Protein AF-A0A956VW88-F1 (afdb_monomer_lite)

Foldseek 3Di:
DVLVVLVVVLVVLVVCPVVVVDDPPPQVSVLVNVLSVLCNLLVLLVVLCVQQVDDPVVNVVLVVLSVVLNCLSVVDRPVPRDLVSLVSSLVSLLVSLQVSLVSLCVSLVVADDQSNLLSPLSSQLSNLVNVLSVLVNVCVVPPDPVSVVSSVVSVVSNVVSNCCSPCVDVVNVVVVVVVVVVVVVVVCVVCVPPCVPDVQLVVQVVVQVVVCSVVVNVGRFDWDQDPVVRATDGRNVVDGDVPVPDPPDPPPPPPPD

pLDDT: mean 72.56, std 13.43, range [34.06, 89.88]

Structure (mmCIF, N/CA/C/O backbone):
data_AF-A0A956VW88-F1
#
_entry.id   AF-A0A956VW88-F1
#
loop_
_atom_site.group_PDB
_atom_site.id
_atom_site.type_symbol
_atom_site.label_atom_id
_atom_site.label_alt_id
_atom_site.label_comp_id
_atom_site.label_asym_id
_atom_site.label_entity_id
_atom_site.label_seq_id
_atom_site.pdbx_PDB_ins_code
_atom_site.Cartn_x
_atom_site.Cartn_y
_atom_site.Cartn_z
_atom_site.occupancy
_atom_site.B_iso_or_equiv
_atom_site.auth_seq_id
_atom_site.auth_comp_id
_atom_site.auth_asym_id
_atom_site.auth_atom_id
_atom_site.pdbx_PDB_model_num
ATOM 1 N N . ALA A 1 1 ? 0.196 -10.757 6.564 1.00 54.78 1 ALA A N 1
ATOM 2 C CA . ALA A 1 1 ? 1.460 -11.505 6.377 1.00 54.78 1 ALA A CA 1
ATOM 3 C C . ALA A 1 1 ? 2.111 -11.224 5.019 1.00 54.78 1 ALA A C 1
ATOM 5 O O . ALA A 1 1 ? 3.262 -10.813 5.007 1.00 54.78 1 ALA A O 1
ATOM 6 N N . ALA A 1 2 ? 1.388 -11.361 3.897 1.00 66.31 2 ALA A N 1
ATOM 7 C CA . ALA A 1 2 ? 1.953 -11.220 2.544 1.00 66.31 2 ALA A CA 1
ATOM 8 C C . ALA A 1 2 ? 2.691 -9.891 2.273 1.00 66.31 2 ALA A C 1
ATOM 10 O O . ALA A 1 2 ? 3.787 -9.916 1.730 1.00 66.31 2 ALA A O 1
ATOM 11 N N . PHE A 1 3 ? 2.142 -8.749 2.707 1.00 70.19 3 PHE A N 1
ATOM 12 C CA . PHE A 1 3 ? 2.784 -7.437 2.529 1.00 70.19 3 PHE A CA 1
ATOM 13 C C . PHE A 1 3 ? 4.176 -7.360 3.182 1.00 70.19 3 PHE A C 1
ATOM 15 O O . PHE A 1 3 ? 5.143 -6.968 2.541 1.00 70.19 3 PHE A O 1
ATOM 22 N N . PHE A 1 4 ? 4.297 -7.802 4.437 1.00 68.81 4 PHE A N 1
ATOM 23 C CA . PHE A 1 4 ? 5.573 -7.797 5.159 1.00 68.81 4 PHE A CA 1
ATOM 24 C C . PHE A 1 4 ? 6.581 -8.795 4.599 1.00 68.81 4 PHE A C 1
ATOM 26 O O . PHE A 1 4 ? 7.764 -8.479 4.541 1.00 68.81 4 PHE A O 1
ATOM 33 N N . GLY A 1 5 ? 6.120 -9.968 4.154 1.00 72.06 5 GLY A N 1
ATOM 34 C CA . GLY A 1 5 ? 6.982 -10.927 3.463 1.00 72.06 5 GLY A CA 1
ATOM 35 C C . GLY A 1 5 ? 7.548 -10.350 2.165 1.00 72.06 5 GLY A C 1
ATOM 36 O O . GLY A 1 5 ? 8.723 -10.531 1.876 1.00 72.06 5 GLY A O 1
ATOM 37 N N . LEU A 1 6 ? 6.736 -9.588 1.431 1.00 77.25 6 LEU A N 1
ATOM 38 C CA . LEU A 1 6 ? 7.141 -8.955 0.182 1.00 77.25 6 LEU A CA 1
ATOM 39 C C . LEU A 1 6 ? 8.130 -7.799 0.402 1.00 77.25 6 LEU A C 1
ATOM 41 O O . LEU A 1 6 ? 9.152 -7.745 -0.270 1.00 77.25 6 LEU A O 1
ATOM 45 N N . VAL A 1 7 ? 7.891 -6.927 1.387 1.00 74.44 7 VAL A N 1
ATOM 46 C CA . VAL A 1 7 ? 8.857 -5.874 1.759 1.00 74.44 7 VAL A CA 1
ATOM 47 C C . VAL A 1 7 ? 10.165 -6.483 2.270 1.00 74.44 7 VAL A C 1
ATOM 49 O O . VAL A 1 7 ? 11.238 -6.050 1.863 1.00 74.44 7 VAL A O 1
ATOM 52 N N . GLY A 1 8 ? 10.093 -7.517 3.114 1.00 74.88 8 GLY A N 1
ATOM 53 C CA . GLY A 1 8 ? 11.277 -8.231 3.595 1.00 74.88 8 GLY A CA 1
ATOM 54 C C . GLY A 1 8 ? 12.073 -8.874 2.460 1.00 74.88 8 GLY A C 1
ATOM 55 O O . GLY A 1 8 ? 13.296 -8.788 2.449 1.00 74.88 8 GLY A O 1
ATOM 56 N N . ALA A 1 9 ? 11.388 -9.449 1.469 1.00 74.94 9 ALA A N 1
ATOM 57 C CA . ALA A 1 9 ? 12.029 -9.999 0.283 1.00 74.94 9 ALA A CA 1
ATOM 58 C C . ALA A 1 9 ? 12.693 -8.912 -0.580 1.00 74.94 9 ALA A C 1
ATOM 60 O O . ALA A 1 9 ? 13.819 -9.118 -1.015 1.00 74.94 9 ALA A O 1
ATOM 61 N N . ILE A 1 10 ? 12.070 -7.738 -0.757 1.00 76.62 10 ILE A N 1
ATOM 62 C CA . ILE A 1 10 ? 12.712 -6.595 -1.436 1.00 76.62 10 ILE A CA 1
ATOM 63 C C . ILE A 1 10 ? 14.004 -6.208 -0.716 1.00 76.62 10 ILE A C 1
ATOM 65 O O . ILE A 1 10 ? 15.040 -6.084 -1.357 1.00 76.62 10 ILE A O 1
ATOM 69 N N . VAL A 1 11 ? 13.959 -6.054 0.611 1.00 79.06 11 VAL A N 1
ATOM 70 C CA . VAL A 1 11 ? 15.135 -5.663 1.402 1.00 79.06 11 VAL A CA 1
ATOM 71 C C . VAL A 1 11 ? 16.234 -6.719 1.320 1.00 79.06 11 VAL A C 1
ATOM 73 O O . VAL A 1 11 ? 17.392 -6.356 1.151 1.00 79.06 11 VAL A O 1
ATOM 76 N N . LEU A 1 12 ? 15.893 -8.009 1.393 1.00 77.00 12 LEU A N 1
ATOM 77 C CA . LEU A 1 12 ? 16.868 -9.094 1.250 1.00 77.00 12 LEU A CA 1
ATOM 78 C C . LEU A 1 12 ? 17.534 -9.090 -0.126 1.00 77.00 12 LEU A C 1
ATOM 80 O O . LEU A 1 12 ? 18.750 -9.244 -0.207 1.00 77.00 12 LEU A O 1
ATOM 84 N N . VAL A 1 13 ? 16.759 -8.885 -1.194 1.00 74.50 13 VAL A N 1
ATOM 85 C CA . VAL A 1 13 ? 17.315 -8.828 -2.550 1.00 74.50 13 VAL A CA 1
ATOM 86 C C . VAL A 1 13 ? 18.159 -7.563 -2.733 1.00 74.50 13 VAL A C 1
ATOM 88 O O . VAL A 1 13 ? 19.293 -7.664 -3.188 1.00 74.50 13 VAL A O 1
ATOM 91 N N . SER A 1 14 ? 17.694 -6.390 -2.292 1.00 75.75 14 SER A N 1
ATOM 92 C CA . SER A 1 14 ? 18.505 -5.162 -2.305 1.00 75.75 14 SER A CA 1
ATOM 93 C C . SER A 1 14 ? 19.803 -5.303 -1.507 1.00 75.75 14 SER A C 1
ATOM 95 O O . SER A 1 14 ? 20.852 -4.874 -1.971 1.00 75.75 14 SER A O 1
ATOM 97 N N . TRP A 1 15 ? 19.759 -5.939 -0.337 1.00 79.69 15 TRP A N 1
ATOM 98 C CA . TRP A 1 15 ? 20.947 -6.169 0.482 1.00 79.69 15 TRP A CA 1
ATOM 99 C C . TRP A 1 15 ? 21.927 -7.142 -0.182 1.00 79.69 15 TRP A C 1
ATOM 101 O O . TRP A 1 15 ? 23.135 -6.962 -0.074 1.00 79.69 15 TRP A O 1
ATOM 111 N N . SER A 1 16 ? 21.432 -8.139 -0.921 1.00 71.06 16 SER A N 1
ATOM 112 C CA . SER A 1 16 ? 22.297 -9.074 -1.649 1.00 71.06 16 SER A CA 1
ATOM 113 C C . SER A 1 16 ? 23.139 -8.411 -2.748 1.00 71.06 16 SER A C 1
ATOM 115 O O . SER A 1 16 ? 24.261 -8.861 -2.981 1.00 71.06 16 SER A O 1
ATOM 117 N N . PHE A 1 17 ? 22.654 -7.314 -3.347 1.00 70.69 17 PHE A N 1
ATOM 118 C CA . PHE A 1 17 ? 23.451 -6.472 -4.247 1.00 70.69 17 PHE A CA 1
ATOM 119 C C . PHE A 1 17 ? 24.537 -5.695 -3.490 1.00 70.69 17 PHE A C 1
ATOM 121 O O . PHE A 1 17 ? 25.689 -5.682 -3.908 1.00 70.69 17 PHE A O 1
ATOM 128 N N . ASP A 1 18 ? 24.193 -5.106 -2.343 1.00 72.38 18 ASP A N 1
ATOM 129 C CA . ASP A 1 18 ? 25.107 -4.268 -1.548 1.00 72.38 18 ASP A CA 1
ATOM 130 C C . ASP A 1 18 ? 26.266 -5.073 -0.923 1.00 72.38 18 ASP A C 1
ATOM 132 O O . ASP A 1 18 ? 27.379 -4.582 -0.752 1.00 72.38 18 ASP A O 1
ATOM 136 N N . VAL A 1 19 ? 26.029 -6.355 -0.624 1.00 80.12 19 VAL A N 1
ATOM 137 C CA . VAL A 1 19 ? 27.046 -7.282 -0.090 1.00 80.12 19 VAL A CA 1
ATOM 138 C C . VAL A 1 19 ? 27.959 -7.847 -1.193 1.00 80.12 19 VAL A C 1
ATOM 140 O O . VAL A 1 19 ? 28.933 -8.535 -0.891 1.00 80.12 19 VAL A O 1
ATOM 143 N N . GLY A 1 20 ? 27.680 -7.566 -2.472 1.00 73.12 20 GLY A N 1
ATOM 144 C CA . GLY A 1 20 ? 28.477 -8.060 -3.599 1.00 73.12 20 GLY A CA 1
ATOM 145 C C . GLY A 1 20 ? 28.389 -9.577 -3.798 1.00 73.12 20 GLY A C 1
ATOM 146 O O . GLY A 1 20 ? 29.287 -10.178 -4.383 1.00 73.12 20 GLY A O 1
ATOM 147 N N . LEU A 1 21 ? 27.323 -10.215 -3.294 1.00 68.94 21 LEU A N 1
ATOM 148 C CA . LEU A 1 21 ? 27.052 -11.642 -3.523 1.00 68.94 21 LEU A CA 1
ATOM 149 C C . LEU A 1 21 ? 26.666 -11.926 -4.981 1.00 68.94 21 LEU A C 1
ATOM 151 O O . LEU A 1 21 ? 26.837 -13.050 -5.450 1.00 68.94 21 LEU A O 1
ATOM 155 N N . PHE A 1 22 ? 26.152 -10.911 -5.677 1.00 67.81 22 PHE A N 1
ATOM 156 C CA . PHE A 1 22 ? 25.741 -10.959 -7.073 1.00 67.81 22 PHE A CA 1
ATOM 157 C C . PHE A 1 22 ? 26.211 -9.691 -7.784 1.00 67.81 22 PHE A C 1
ATOM 159 O O . PHE A 1 22 ? 26.212 -8.614 -7.187 1.00 67.81 22 PHE A O 1
ATOM 166 N N . ASP A 1 23 ? 26.595 -9.819 -9.054 1.00 70.12 23 ASP A N 1
ATOM 167 C CA . ASP A 1 23 ? 26.896 -8.659 -9.890 1.00 70.12 23 ASP A CA 1
ATOM 168 C C . ASP A 1 23 ? 25.628 -7.817 -10.084 1.00 70.12 23 ASP A C 1
ATOM 170 O O . ASP A 1 23 ? 24.540 -8.349 -10.321 1.00 70.12 23 ASP A O 1
ATOM 174 N N . GLU A 1 24 ? 25.781 -6.492 -10.055 1.00 61.81 24 GLU A N 1
ATOM 175 C CA . GLU A 1 24 ? 24.716 -5.504 -10.313 1.00 61.81 24 GLU A CA 1
ATOM 176 C C . GLU A 1 24 ? 24.029 -5.728 -11.679 1.00 61.81 24 GLU A C 1
ATOM 178 O O . GLU A 1 24 ? 22.902 -5.298 -11.912 1.00 61.81 24 GLU A O 1
ATOM 183 N N . ASN A 1 25 ? 24.696 -6.476 -12.562 1.00 63.28 25 ASN A N 1
ATOM 184 C CA . ASN A 1 25 ? 24.256 -6.815 -13.905 1.00 63.28 25 ASN A CA 1
ATOM 185 C C . ASN A 1 25 ? 23.477 -8.147 -14.007 1.00 63.28 25 ASN A C 1
ATOM 187 O O . ASN A 1 25 ? 23.168 -8.591 -15.115 1.00 63.28 25 ASN A O 1
ATOM 191 N N . ASP A 1 26 ? 23.160 -8.824 -12.893 1.00 76.12 26 ASP A N 1
ATOM 192 C CA . ASP A 1 26 ? 22.305 -10.018 -12.938 1.00 76.12 26 ASP A CA 1
ATOM 193 C C . ASP A 1 26 ? 20.845 -9.627 -13.225 1.00 76.12 26 ASP A C 1
ATOM 195 O O . ASP A 1 26 ? 20.030 -9.335 -12.341 1.00 76.12 26 ASP A O 1
ATOM 199 N N . GLN A 1 27 ? 20.511 -9.657 -14.514 1.00 74.31 27 GLN A N 1
ATOM 200 C CA . GLN A 1 27 ? 19.208 -9.307 -15.073 1.00 74.31 27 GLN A CA 1
ATOM 201 C C . GLN A 1 27 ? 18.036 -10.004 -14.362 1.00 74.31 27 GLN A C 1
ATOM 203 O O . GLN A 1 27 ? 16.948 -9.429 -14.233 1.00 74.31 27 GLN A O 1
ATOM 208 N N . LYS A 1 28 ? 18.231 -11.239 -13.879 1.00 79.31 28 LYS A N 1
ATOM 209 C CA . LYS A 1 28 ? 17.167 -12.005 -13.215 1.00 79.31 28 LYS A CA 1
ATOM 210 C C . LYS A 1 28 ? 16.805 -11.402 -11.865 1.00 79.31 28 LYS A C 1
ATOM 212 O O . LYS A 1 28 ? 15.621 -11.339 -11.530 1.00 79.31 28 LYS A O 1
ATOM 217 N N . LEU A 1 29 ? 17.798 -10.937 -11.110 1.00 76.81 29 LEU A N 1
ATOM 218 C CA . LEU A 1 29 ? 17.583 -10.324 -9.803 1.00 76.81 29 LEU A CA 1
ATOM 219 C C . LEU A 1 29 ? 16.929 -8.950 -9.943 1.00 76.81 29 LEU A C 1
ATOM 221 O O . LEU A 1 29 ? 15.947 -8.675 -9.254 1.00 76.81 29 LEU A O 1
ATOM 225 N N . THR A 1 30 ? 17.383 -8.132 -10.894 1.00 77.81 30 THR A N 1
ATOM 226 C CA . THR A 1 30 ? 16.775 -6.821 -11.173 1.00 77.81 30 THR A CA 1
ATOM 227 C C . THR A 1 30 ? 15.306 -6.960 -11.572 1.00 77.81 30 THR A C 1
ATOM 229 O O . THR A 1 30 ? 14.438 -6.278 -11.020 1.00 77.81 30 THR A O 1
ATOM 232 N N . THR A 1 31 ? 14.994 -7.920 -12.449 1.00 81.62 31 THR A N 1
ATOM 233 C CA . THR A 1 31 ? 13.606 -8.227 -12.836 1.00 81.62 31 THR A CA 1
ATOM 234 C C . THR A 1 31 ? 12.790 -8.715 -11.636 1.00 81.62 31 THR A C 1
ATOM 236 O O . THR A 1 31 ? 11.651 -8.290 -11.447 1.00 81.62 31 THR A O 1
ATOM 239 N N . ALA A 1 32 ? 13.363 -9.560 -10.771 1.00 82.25 32 ALA A N 1
ATOM 240 C CA . ALA A 1 32 ? 12.683 -10.047 -9.571 1.00 82.25 32 ALA A CA 1
ATOM 241 C C . ALA A 1 32 ? 12.324 -8.912 -8.596 1.00 82.25 32 ALA A C 1
ATOM 243 O O . ALA A 1 32 ? 11.206 -8.891 -8.075 1.00 82.25 32 ALA A O 1
ATOM 244 N N . VAL A 1 33 ? 13.222 -7.940 -8.388 1.00 81.56 33 VAL A N 1
ATOM 245 C CA . VAL A 1 33 ? 12.941 -6.748 -7.568 1.00 81.56 33 VAL A CA 1
A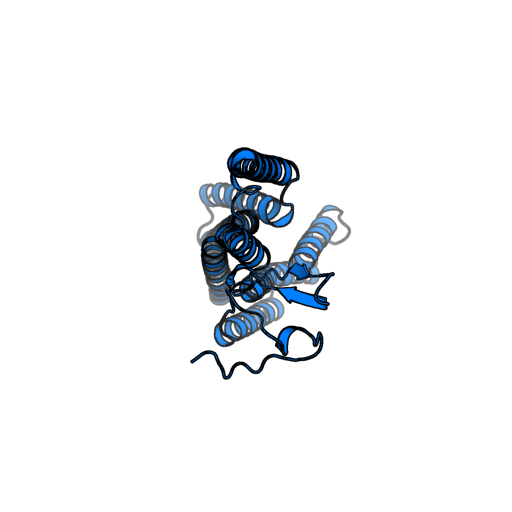TOM 246 C C . VAL A 1 33 ? 11.815 -5.921 -8.177 1.00 81.56 33 VAL A C 1
ATOM 248 O O . VAL A 1 33 ? 10.889 -5.540 -7.462 1.00 81.56 33 VAL A O 1
ATOM 251 N N . GLN A 1 34 ? 11.852 -5.670 -9.488 1.00 82.44 34 GLN A N 1
ATOM 252 C CA . GLN A 1 34 ? 10.809 -4.911 -10.185 1.00 82.44 34 GLN A CA 1
ATOM 253 C C . GLN A 1 34 ? 9.441 -5.598 -10.089 1.00 82.44 34 GLN A C 1
ATOM 255 O O . GLN A 1 34 ? 8.442 -4.948 -9.779 1.00 82.44 34 GLN A O 1
ATOM 260 N N . VAL A 1 35 ? 9.396 -6.920 -10.278 1.00 85.00 35 VAL A N 1
ATOM 261 C CA . VAL A 1 35 ? 8.178 -7.727 -10.118 1.00 85.00 35 VAL A CA 1
ATOM 262 C C . VAL A 1 35 ? 7.647 -7.639 -8.686 1.00 85.00 35 VAL A C 1
ATOM 264 O O . VAL A 1 35 ? 6.446 -7.441 -8.493 1.00 85.00 35 VAL A O 1
ATOM 267 N N . LEU A 1 36 ? 8.521 -7.725 -7.676 1.00 85.06 36 LEU A N 1
ATOM 268 C CA . LEU A 1 36 ? 8.118 -7.552 -6.279 1.00 85.06 36 LEU A CA 1
ATOM 269 C C . LEU A 1 36 ? 7.568 -6.148 -6.019 1.00 85.06 36 LEU A C 1
ATOM 271 O O . LEU A 1 36 ? 6.509 -6.020 -5.408 1.00 85.06 36 LEU A O 1
ATOM 275 N N . LEU A 1 37 ? 8.244 -5.105 -6.503 1.00 83.25 37 LEU A N 1
ATOM 276 C CA . LEU A 1 37 ? 7.806 -3.718 -6.351 1.00 83.25 37 LEU A CA 1
ATOM 277 C C . LEU A 1 37 ? 6.419 -3.497 -6.965 1.00 83.25 37 LEU A C 1
ATOM 279 O O . LEU A 1 37 ? 5.541 -2.932 -6.313 1.00 83.25 37 LEU A O 1
ATOM 283 N N . VAL A 1 38 ? 6.189 -3.998 -8.180 1.00 86.69 38 VAL A N 1
ATOM 284 C CA . VAL A 1 38 ? 4.891 -3.900 -8.867 1.00 86.69 38 VAL A CA 1
ATOM 285 C C . VAL A 1 38 ? 3.800 -4.708 -8.167 1.00 86.69 38 VAL A C 1
ATOM 287 O O . VAL A 1 38 ? 2.626 -4.345 -8.237 1.00 86.69 38 VAL A O 1
ATOM 290 N N . ALA A 1 39 ? 4.165 -5.762 -7.438 1.00 87.31 39 ALA A N 1
ATOM 291 C CA . ALA A 1 39 ? 3.219 -6.549 -6.666 1.00 87.31 39 ALA A CA 1
ATOM 292 C C . ALA A 1 39 ? 2.762 -5.875 -5.361 1.00 87.31 39 ALA A C 1
ATOM 294 O O . ALA A 1 39 ? 1.687 -6.229 -4.891 1.00 87.31 39 ALA A O 1
ATOM 295 N N . ILE A 1 40 ? 3.483 -4.891 -4.797 1.00 84.56 40 ILE A N 1
ATOM 296 C CA . ILE A 1 40 ? 3.127 -4.167 -3.549 1.00 84.56 40 ILE A CA 1
ATOM 297 C C . ILE A 1 40 ? 1.658 -3.690 -3.450 1.00 84.56 40 ILE A C 1
ATOM 299 O O . ILE A 1 40 ? 1.034 -3.915 -2.404 1.00 84.56 40 ILE A O 1
ATOM 303 N N . PRO A 1 41 ? 1.076 -3.004 -4.453 1.00 82.88 41 PRO A N 1
ATOM 304 C CA . PRO A 1 41 ? -0.265 -2.428 -4.346 1.00 82.88 41 PRO A CA 1
ATOM 305 C C . PRO A 1 41 ? -1.370 -3.482 -4.215 1.00 82.88 41 PRO A C 1
ATOM 307 O O . PRO A 1 41 ? -2.414 -3.209 -3.622 1.00 82.88 41 PRO A O 1
ATOM 310 N N . TYR A 1 42 ? -1.154 -4.703 -4.707 1.00 84.31 42 TYR A N 1
ATOM 311 C CA . TYR A 1 42 ? -2.172 -5.750 -4.671 1.00 84.31 42 TYR A CA 1
ATOM 312 C C . TYR A 1 42 ? -2.445 -6.297 -3.249 1.00 84.31 42 TYR A C 1
ATOM 314 O O . TYR A 1 42 ? -3.606 -6.302 -2.829 1.00 84.31 42 TYR A O 1
ATOM 322 N N . PRO A 1 43 ? -1.439 -6.690 -2.439 1.00 82.44 43 PRO A N 1
ATOM 323 C CA . PRO A 1 43 ? -1.619 -7.002 -1.024 1.00 82.44 43 PRO A CA 1
ATOM 324 C C . PRO A 1 43 ? -2.246 -5.861 -0.223 1.00 82.44 43 PRO A C 1
ATOM 326 O O . PRO A 1 43 ? -3.016 -6.140 0.693 1.00 82.44 43 PRO A O 1
ATOM 329 N N . LEU A 1 44 ? -1.939 -4.601 -0.555 1.00 79.88 44 LEU A N 1
ATOM 330 C CA . LEU A 1 44 ? -2.540 -3.433 0.099 1.00 79.88 44 LEU A CA 1
ATOM 331 C C . LEU A 1 44 ? -4.030 -3.325 -0.200 1.00 79.88 44 LEU A C 1
ATOM 333 O O . LEU A 1 44 ? -4.829 -3.173 0.722 1.00 79.88 44 LEU A O 1
ATOM 337 N N . LEU A 1 45 ? -4.408 -3.473 -1.471 1.00 82.00 45 LEU A N 1
ATOM 338 C CA . LEU A 1 45 ? -5.805 -3.503 -1.884 1.00 82.00 45 LEU A CA 1
ATOM 339 C C . LEU A 1 45 ? -6.557 -4.659 -1.217 1.00 82.00 45 LEU A C 1
ATOM 341 O O . LEU A 1 45 ? -7.672 -4.477 -0.738 1.00 82.00 45 LEU A O 1
ATOM 345 N N . ARG A 1 46 ? -5.945 -5.846 -1.155 1.00 81.69 46 ARG A N 1
ATOM 346 C CA . ARG A 1 46 ? -6.542 -7.013 -0.497 1.00 81.69 46 ARG A CA 1
ATOM 347 C C . ARG A 1 46 ? -6.740 -6.772 0.997 1.00 81.69 46 ARG A C 1
ATOM 349 O O . ARG A 1 46 ? -7.821 -7.042 1.503 1.00 81.69 46 ARG A O 1
ATOM 356 N N . LEU A 1 47 ? -5.738 -6.201 1.667 1.00 78.44 47 LEU A N 1
ATOM 357 C CA . LEU A 1 47 ? -5.837 -5.828 3.074 1.00 78.44 47 LEU A CA 1
ATOM 358 C C . LEU A 1 47 ? -6.963 -4.810 3.296 1.00 78.44 47 LEU A C 1
ATOM 360 O O . LEU A 1 47 ? -7.753 -4.980 4.214 1.00 78.44 47 LEU A O 1
ATOM 364 N N . ALA A 1 48 ? -7.078 -3.785 2.447 1.00 74.44 48 ALA A N 1
ATOM 365 C CA . ALA A 1 48 ? -8.182 -2.825 2.505 1.00 74.44 48 ALA A CA 1
ATOM 366 C C . ALA A 1 48 ? -9.548 -3.496 2.268 1.00 74.44 48 ALA A C 1
ATOM 368 O O . ALA A 1 48 ? -10.540 -3.148 2.916 1.00 74.44 48 ALA A O 1
ATOM 369 N N . GLY A 1 49 ? -9.593 -4.481 1.368 1.00 74.12 49 GLY A N 1
ATOM 370 C CA . GLY A 1 49 ? -10.778 -5.275 1.051 1.00 74.12 49 GLY A CA 1
ATOM 371 C C . GLY A 1 49 ? -11.302 -6.079 2.226 1.00 74.12 49 GLY A C 1
ATOM 372 O O . GLY A 1 49 ? -12.513 -6.091 2.439 1.00 74.12 49 GLY A O 1
ATOM 373 N N . ASP A 1 50 ? -10.401 -6.649 3.024 1.00 76.31 50 ASP A N 1
ATOM 374 C CA . ASP A 1 50 ? -10.756 -7.403 4.229 1.00 76.31 50 ASP A CA 1
ATOM 375 C C . ASP A 1 50 ? -11.475 -6.524 5.278 1.00 76.31 50 ASP A C 1
ATOM 377 O O . ASP A 1 50 ? -12.248 -7.041 6.080 1.00 76.31 50 ASP A O 1
ATOM 381 N N . PHE A 1 51 ? -11.280 -5.196 5.256 1.00 67.50 51 PHE A N 1
ATOM 382 C CA . PHE A 1 51 ? -11.912 -4.263 6.203 1.00 67.50 51 PHE A CA 1
ATOM 383 C C . PHE A 1 51 ? -13.144 -3.523 5.669 1.00 67.50 51 PHE A C 1
ATOM 385 O O . PHE A 1 51 ? -13.932 -3.024 6.468 1.00 67.50 51 PHE A O 1
ATOM 392 N N . THR A 1 52 ? -13.299 -3.396 4.348 1.00 67.25 52 THR A N 1
ATOM 393 C CA . THR A 1 52 ? -14.329 -2.528 3.738 1.00 67.25 52 THR A CA 1
ATOM 394 C C . THR A 1 52 ? -15.302 -3.242 2.808 1.00 67.25 52 THR A C 1
ATOM 396 O O . THR A 1 52 ? -16.273 -2.624 2.383 1.00 67.25 52 THR A O 1
ATOM 399 N N . GLY A 1 53 ? -15.078 -4.522 2.488 1.00 67.81 53 GLY A N 1
ATOM 400 C CA . GLY A 1 53 ? -15.953 -5.265 1.578 1.00 67.81 53 GLY A CA 1
ATOM 401 C C . GLY A 1 53 ? -15.877 -4.755 0.133 1.00 67.81 53 GLY A C 1
ATOM 402 O O . GLY A 1 53 ? -16.890 -4.397 -0.459 1.00 67.81 53 GLY A O 1
ATOM 403 N N . ILE A 1 54 ? -14.668 -4.696 -0.441 1.00 74.00 54 ILE A N 1
ATOM 404 C CA . ILE A 1 54 ? -14.440 -4.225 -1.822 1.00 74.00 54 ILE A CA 1
ATOM 405 C C . ILE A 1 54 ? -15.184 -5.116 -2.843 1.00 74.00 54 ILE A C 1
ATOM 407 O O . ILE A 1 54 ? -15.112 -6.346 -2.743 1.00 74.00 54 ILE A O 1
ATOM 411 N N . PRO A 1 55 ? -15.838 -4.536 -3.873 1.00 80.06 55 PRO A N 1
ATOM 412 C CA . PRO A 1 55 ? -16.502 -5.302 -4.924 1.00 80.06 55 PRO A CA 1
ATOM 413 C C . PRO A 1 55 ? -15.522 -6.213 -5.677 1.00 80.06 55 PRO A C 1
ATOM 415 O O . PRO A 1 55 ? -14.410 -5.822 -6.041 1.00 80.06 55 PRO A O 1
ATOM 418 N N . THR A 1 56 ? -15.965 -7.433 -5.981 1.00 78.69 56 THR A N 1
ATOM 419 C CA . THR A 1 56 ? -15.151 -8.480 -6.628 1.00 78.69 56 THR A CA 1
ATOM 420 C C . THR A 1 56 ? -14.576 -8.059 -7.982 1.00 78.69 56 THR A C 1
ATOM 422 O O . THR A 1 56 ? -13.498 -8.521 -8.356 1.00 78.69 56 THR A O 1
ATOM 425 N N . LEU A 1 57 ? -15.244 -7.145 -8.693 1.00 79.19 57 LEU A N 1
ATOM 426 C CA . LEU A 1 57 ? -14.776 -6.579 -9.961 1.00 79.19 57 LEU A CA 1
ATOM 427 C C . LEU A 1 57 ? -13.496 -5.754 -9.805 1.00 79.19 57 LEU A C 1
ATOM 429 O O . LEU A 1 57 ? -12.564 -5.952 -10.579 1.00 79.19 57 LEU A O 1
ATOM 433 N N . ALA A 1 58 ? -13.412 -4.884 -8.794 1.00 77.94 58 ALA A N 1
ATOM 434 C CA . ALA A 1 58 ? -12.222 -4.062 -8.562 1.00 77.94 58 ALA A CA 1
ATOM 435 C C . ALA A 1 58 ? -11.011 -4.937 -8.212 1.00 77.94 58 ALA A C 1
ATOM 437 O O . ALA A 1 58 ? -9.908 -4.720 -8.712 1.00 77.94 58 ALA A O 1
ATOM 438 N N . ARG A 1 59 ? -11.237 -5.994 -7.422 1.00 80.62 59 ARG A N 1
ATOM 439 C CA . ARG A 1 59 ? -10.200 -6.978 -7.104 1.00 80.62 59 ARG A CA 1
ATOM 440 C C . ARG A 1 59 ? -9.733 -7.743 -8.346 1.00 80.62 59 ARG A C 1
ATOM 442 O O . ARG A 1 59 ? -8.531 -7.853 -8.552 1.00 80.62 59 ARG A O 1
ATOM 449 N N . ARG A 1 60 ? -10.654 -8.228 -9.188 1.00 84.94 60 ARG A N 1
ATOM 450 C CA . ARG A 1 60 ? -10.300 -8.926 -10.440 1.00 84.94 60 ARG A CA 1
ATOM 451 C C . ARG A 1 60 ? -9.572 -8.012 -11.422 1.00 84.94 60 ARG A C 1
ATOM 453 O O . ARG A 1 60 ? -8.599 -8.441 -12.027 1.00 84.94 60 ARG A O 1
ATOM 460 N N . ALA A 1 61 ? -9.998 -6.757 -11.552 1.00 84.38 61 ALA A N 1
ATOM 461 C CA . ALA A 1 61 ? -9.315 -5.777 -12.391 1.00 84.38 61 ALA A CA 1
ATOM 462 C C . ALA A 1 61 ? -7.872 -5.541 -11.917 1.00 84.38 61 ALA A C 1
ATOM 464 O O . ALA A 1 61 ? -6.955 -5.533 -12.735 1.00 84.38 61 ALA A O 1
ATOM 465 N N . ALA A 1 62 ? -7.656 -5.428 -10.602 1.00 84.88 62 ALA A N 1
ATOM 466 C CA . ALA A 1 62 ? -6.320 -5.280 -10.033 1.00 84.88 62 ALA A CA 1
ATOM 467 C C . ALA A 1 62 ? -5.448 -6.537 -10.206 1.00 84.88 62 ALA A C 1
ATOM 469 O O . ALA A 1 62 ? -4.250 -6.403 -10.438 1.00 84.88 62 ALA A O 1
ATOM 470 N N . GLU A 1 63 ? -6.032 -7.740 -10.121 1.00 87.44 63 GLU A N 1
ATOM 471 C CA . GLU A 1 63 ? -5.341 -9.009 -10.412 1.00 87.44 63 GLU A CA 1
ATOM 472 C C . GLU A 1 63 ? -4.907 -9.071 -11.878 1.00 87.44 63 GLU A C 1
ATOM 474 O O . GLU A 1 63 ? -3.741 -9.331 -12.156 1.00 87.44 63 GLU A O 1
ATOM 479 N N . ILE A 1 64 ? -5.812 -8.757 -12.811 1.00 88.44 64 ILE A N 1
ATOM 480 C CA . ILE A 1 64 ? -5.512 -8.745 -14.248 1.00 88.44 64 ILE A CA 1
ATOM 481 C C . ILE A 1 64 ? -4.418 -7.721 -14.553 1.00 88.44 64 ILE A C 1
ATOM 483 O O . ILE A 1 64 ? -3.443 -8.050 -15.222 1.00 88.44 64 ILE A O 1
ATOM 487 N N . ALA A 1 65 ? -4.539 -6.497 -14.037 1.00 86.31 65 ALA A N 1
ATOM 488 C CA . ALA A 1 65 ? -3.549 -5.451 -14.270 1.00 86.31 65 ALA A CA 1
ATOM 489 C C . ALA A 1 65 ? -2.175 -5.801 -13.672 1.00 86.31 65 ALA A C 1
ATOM 491 O O . ALA A 1 65 ? -1.153 -5.528 -14.305 1.00 86.31 65 ALA A O 1
ATOM 492 N N . LEU A 1 66 ? -2.137 -6.478 -12.517 1.00 87.50 66 LEU A N 1
ATOM 493 C CA . LEU A 1 66 ? -0.903 -7.026 -11.955 1.00 87.50 66 LEU A CA 1
ATOM 494 C C . LEU A 1 66 ? -0.293 -8.082 -12.881 1.00 87.50 66 LEU A C 1
ATOM 496 O O . LEU A 1 66 ? 0.888 -8.002 -13.205 1.00 87.50 66 LEU A O 1
ATOM 500 N N . THR A 1 67 ? -1.088 -9.060 -13.325 1.00 88.75 67 THR A N 1
ATOM 501 C CA . THR A 1 67 ? -0.610 -10.131 -14.211 1.00 88.75 67 THR A CA 1
ATOM 502 C C . THR A 1 67 ? -0.077 -9.570 -15.525 1.00 88.75 67 THR A C 1
ATOM 504 O O . THR A 1 67 ? 0.996 -9.975 -15.958 1.00 88.75 67 THR A O 1
ATOM 507 N N . VAL A 1 68 ? -0.773 -8.599 -16.124 1.00 89.50 68 VAL A N 1
ATOM 508 C CA . VAL A 1 68 ? -0.324 -7.911 -17.344 1.00 89.50 68 VAL A CA 1
ATOM 509 C C . VAL A 1 68 ? 0.982 -7.154 -17.098 1.00 89.50 68 VAL A C 1
ATOM 511 O O . VAL A 1 68 ? 1.893 -7.237 -17.916 1.00 89.50 68 VAL A O 1
ATOM 514 N N . SER A 1 69 ? 1.109 -6.471 -15.958 1.00 86.50 69 SER A N 1
ATOM 515 C CA . SER A 1 69 ? 2.328 -5.731 -15.606 1.00 86.50 69 SER A CA 1
ATOM 516 C C . SER A 1 69 ? 3.531 -6.660 -15.411 1.00 86.50 69 SER A C 1
ATOM 518 O O . SER A 1 69 ? 4.605 -6.388 -15.939 1.00 86.50 69 SER A O 1
ATOM 520 N N . ILE A 1 70 ? 3.348 -7.785 -14.709 1.00 87.88 70 ILE A N 1
ATOM 521 C CA . ILE A 1 70 ? 4.398 -8.797 -14.513 1.00 87.88 70 ILE A CA 1
ATOM 522 C C . ILE A 1 70 ? 4.771 -9.446 -15.846 1.00 87.88 70 ILE A C 1
ATOM 524 O O . ILE A 1 70 ? 5.952 -9.576 -16.150 1.00 87.88 70 ILE A O 1
ATOM 528 N N . ALA A 1 71 ? 3.780 -9.829 -16.656 1.00 88.12 71 ALA A N 1
ATOM 529 C CA . ALA A 1 71 ? 4.022 -10.422 -17.966 1.00 88.12 71 ALA A CA 1
ATOM 530 C C . ALA A 1 71 ? 4.806 -9.465 -18.874 1.00 88.12 71 ALA A C 1
ATOM 532 O O . ALA A 1 71 ? 5.741 -9.899 -19.537 1.00 88.12 71 ALA A O 1
ATOM 533 N N . GLY A 1 72 ? 4.481 -8.168 -18.850 1.00 85.56 72 GLY A N 1
ATOM 534 C CA . GLY A 1 72 ? 5.255 -7.139 -19.538 1.00 85.56 72 GLY A CA 1
ATOM 535 C C . GLY A 1 72 ? 6.701 -7.077 -19.043 1.00 85.56 72 GLY A C 1
ATOM 536 O O . GLY A 1 72 ? 7.620 -7.183 -19.845 1.00 85.56 72 GLY A O 1
ATOM 537 N N . LEU A 1 73 ? 6.919 -6.983 -17.730 1.00 85.00 73 LEU A N 1
ATOM 538 C CA . LEU A 1 73 ? 8.270 -6.910 -17.155 1.00 85.00 73 LEU A CA 1
ATOM 539 C C . LEU A 1 73 ? 9.139 -8.138 -17.450 1.00 85.00 73 LEU A C 1
ATOM 541 O O . LEU A 1 73 ? 10.347 -8.005 -17.577 1.00 85.00 73 LEU A O 1
ATOM 545 N N . VAL A 1 74 ? 8.541 -9.325 -17.549 1.00 85.44 74 VAL A N 1
ATOM 546 C CA . VAL A 1 74 ? 9.270 -10.564 -17.863 1.00 85.44 74 VAL A CA 1
ATOM 547 C C . VAL A 1 74 ? 9.501 -10.722 -19.369 1.00 85.44 74 VAL A C 1
ATOM 549 O O . VAL A 1 74 ? 10.496 -11.315 -19.777 1.00 85.44 74 VAL A O 1
ATOM 552 N N . ALA A 1 75 ? 8.583 -10.225 -20.203 1.00 86.19 75 ALA A N 1
ATOM 553 C CA . ALA A 1 75 ? 8.683 -10.336 -21.656 1.00 86.19 75 ALA A CA 1
ATOM 554 C C . ALA A 1 75 ? 9.667 -9.328 -22.273 1.00 86.19 75 ALA A C 1
ATOM 556 O O . ALA A 1 75 ? 10.269 -9.627 -23.304 1.00 86.19 75 ALA A O 1
ATOM 557 N N . PHE A 1 76 ? 9.821 -8.146 -21.670 1.00 82.94 76 PHE A N 1
ATOM 558 C CA . PHE A 1 76 ? 10.715 -7.092 -22.153 1.00 82.94 76 PHE A CA 1
ATOM 559 C C . PHE A 1 76 ? 12.030 -7.061 -21.369 1.00 82.94 76 PHE A C 1
ATOM 561 O O . PHE A 1 76 ? 12.072 -7.377 -20.183 1.00 82.94 76 PHE A O 1
ATOM 568 N N . HIS A 1 77 ? 13.118 -6.673 -22.037 1.00 75.19 77 HIS A N 1
ATOM 569 C CA . HIS A 1 77 ? 14.397 -6.454 -21.361 1.00 75.19 77 HIS A CA 1
ATOM 570 C C . HIS A 1 77 ? 14.323 -5.194 -20.483 1.00 75.19 77 HIS A C 1
ATOM 572 O O . HIS A 1 77 ? 13.707 -4.223 -20.924 1.00 75.19 77 HIS A O 1
ATOM 578 N N . PRO A 1 78 ? 14.966 -5.173 -19.294 1.00 71.12 78 PRO A N 1
ATOM 579 C CA . PRO A 1 78 ? 14.959 -4.019 -18.388 1.00 71.12 78 PRO A CA 1
ATOM 580 C C . PRO A 1 78 ? 15.409 -2.705 -19.039 1.00 71.12 78 PRO A C 1
ATOM 582 O O . PRO A 1 78 ? 14.872 -1.649 -18.712 1.00 71.12 78 PRO A O 1
ATOM 585 N N . ASP A 1 79 ? 16.356 -2.786 -19.974 1.00 70.44 79 ASP A N 1
ATOM 586 C CA . ASP A 1 79 ? 16.940 -1.619 -20.644 1.00 70.44 79 ASP A CA 1
ATOM 587 C C . ASP A 1 79 ? 16.059 -1.075 -21.780 1.00 70.44 79 ASP A C 1
ATOM 589 O O . ASP A 1 79 ? 16.118 0.111 -22.095 1.00 70.44 79 ASP A O 1
ATOM 593 N N . ASP A 1 80 ? 15.179 -1.914 -22.336 1.00 79.00 80 ASP A N 1
ATOM 594 C CA . ASP A 1 80 ? 14.327 -1.603 -23.491 1.00 79.00 80 ASP A CA 1
ATOM 595 C C . ASP A 1 80 ? 12.836 -1.652 -23.124 1.00 79.00 80 ASP A C 1
ATOM 597 O O . ASP A 1 80 ? 11.992 -2.137 -23.888 1.00 79.00 80 ASP A O 1
ATOM 601 N N . LEU A 1 81 ? 12.474 -1.162 -21.933 1.00 80.31 81 LEU A N 1
ATOM 602 C CA . LEU A 1 81 ? 11.065 -1.076 -21.566 1.00 80.31 81 LEU A CA 1
ATOM 603 C C . LEU A 1 81 ? 10.345 -0.044 -22.444 1.00 80.31 81 LEU A C 1
ATOM 605 O O . LEU A 1 81 ? 10.664 1.149 -22.398 1.00 80.31 81 LEU A O 1
ATOM 609 N N . PRO A 1 82 ? 9.303 -0.450 -23.189 1.00 87.81 82 PRO A N 1
ATOM 610 C CA . PRO A 1 82 ? 8.562 0.497 -23.991 1.00 87.81 82 PRO A CA 1
ATOM 611 C C . PRO A 1 82 ? 7.819 1.495 -23.098 1.00 87.81 82 PRO A C 1
ATOM 613 O O . PRO A 1 82 ? 7.174 1.139 -22.110 1.00 87.81 82 PRO A O 1
ATOM 616 N N . THR A 1 83 ? 7.842 2.765 -23.493 1.00 86.62 83 THR A N 1
ATOM 617 C CA . THR A 1 83 ? 7.270 3.879 -22.724 1.00 86.62 83 THR A CA 1
ATOM 618 C C . THR A 1 83 ? 5.799 3.671 -22.355 1.00 86.62 83 THR A C 1
ATOM 620 O O . THR A 1 83 ? 5.380 4.003 -21.247 1.00 86.62 83 THR A O 1
ATOM 623 N N . TRP A 1 84 ? 5.004 3.080 -23.254 1.00 88.38 84 TRP A N 1
ATOM 624 C CA . TRP A 1 84 ? 3.590 2.794 -22.995 1.00 88.38 84 TRP A CA 1
ATOM 625 C C . TRP A 1 84 ? 3.392 1.792 -21.848 1.00 88.38 84 TRP A C 1
ATOM 627 O O . TRP A 1 84 ? 2.424 1.916 -21.098 1.00 88.38 84 TRP A O 1
ATOM 637 N N . LEU A 1 85 ? 4.317 0.842 -21.664 1.00 86.38 85 LEU A N 1
ATOM 638 C CA . LEU A 1 85 ? 4.268 -0.132 -20.576 1.00 86.38 85 LEU A CA 1
ATOM 639 C C . LEU A 1 85 ? 4.602 0.530 -19.238 1.00 86.38 85 LEU A C 1
ATOM 641 O O . LEU A 1 85 ? 3.915 0.283 -18.252 1.00 86.38 85 LEU A O 1
ATOM 645 N N . ILE A 1 86 ? 5.593 1.426 -19.211 1.00 86.19 86 ILE A N 1
ATOM 646 C CA . ILE A 1 86 ? 5.930 2.213 -18.014 1.00 86.19 86 ILE A CA 1
ATOM 647 C C . ILE A 1 86 ? 4.719 3.042 -17.575 1.00 86.19 86 ILE A C 1
ATOM 649 O O . ILE A 1 86 ? 4.322 2.990 -16.412 1.00 86.19 86 ILE A O 1
ATOM 653 N N . VAL A 1 87 ? 4.083 3.759 -18.510 1.00 88.31 87 VAL A N 1
ATOM 654 C CA . VAL A 1 87 ? 2.871 4.545 -18.227 1.00 88.31 87 VAL A CA 1
ATOM 655 C C . VAL A 1 87 ? 1.750 3.650 -17.698 1.00 88.31 87 VAL A C 1
ATOM 657 O O . VAL A 1 87 ? 1.087 4.021 -16.731 1.00 88.31 87 VAL A O 1
ATOM 660 N N . PHE A 1 88 ? 1.563 2.461 -18.277 1.00 89.88 88 PHE A N 1
ATOM 661 C CA . PHE A 1 88 ? 0.568 1.497 -17.810 1.00 89.88 88 PHE A CA 1
ATOM 662 C C . PHE A 1 88 ? 0.845 1.016 -16.378 1.00 89.88 88 PHE A C 1
ATOM 664 O O . PHE A 1 88 ? -0.061 1.038 -15.546 1.00 89.88 88 PHE A O 1
ATOM 671 N N . ILE A 1 89 ? 2.089 0.640 -16.063 1.00 86.19 89 ILE A N 1
ATOM 672 C CA . ILE A 1 89 ? 2.500 0.191 -14.722 1.00 86.19 89 ILE A CA 1
ATOM 673 C C . ILE A 1 89 ? 2.297 1.311 -13.695 1.00 86.19 89 ILE A C 1
ATOM 675 O O . ILE A 1 89 ? 1.720 1.079 -12.631 1.00 86.19 89 ILE A O 1
ATOM 679 N N . VAL A 1 90 ? 2.721 2.536 -14.018 1.00 88.25 90 VAL A N 1
ATOM 680 C CA . VAL A 1 90 ? 2.544 3.709 -13.149 1.00 88.25 90 VAL A CA 1
ATOM 681 C C . VAL A 1 90 ? 1.059 3.993 -12.930 1.00 88.25 90 VAL A C 1
ATOM 683 O O . VAL A 1 90 ? 0.634 4.171 -11.789 1.00 88.25 90 VAL A O 1
ATOM 686 N N . ALA A 1 91 ? 0.248 3.983 -13.991 1.00 89.12 91 ALA A N 1
ATOM 687 C CA . ALA A 1 91 ? -1.193 4.198 -13.895 1.00 89.12 91 ALA A CA 1
ATOM 688 C C . ALA A 1 91 ? -1.870 3.129 -13.027 1.00 89.12 91 ALA A C 1
ATOM 690 O O . ALA A 1 91 ? -2.628 3.473 -12.118 1.00 89.12 91 ALA A O 1
ATOM 691 N N . TYR A 1 92 ? -1.549 1.849 -13.243 1.00 88.31 92 TYR A N 1
ATOM 692 C CA . TYR A 1 92 ? -2.017 0.740 -12.410 1.00 88.31 92 TYR A CA 1
ATOM 693 C C . TYR A 1 92 ? -1.673 0.963 -10.935 1.00 88.31 92 TYR A C 1
ATOM 695 O O . TYR A 1 92 ? -2.544 0.852 -10.064 1.00 88.31 92 TYR A O 1
ATOM 703 N N . PHE A 1 93 ? -0.417 1.307 -10.654 1.00 88.00 93 PHE A N 1
ATOM 704 C CA . PHE A 1 93 ? 0.063 1.493 -9.295 1.00 88.00 93 PHE A CA 1
ATOM 705 C C . PHE A 1 93 ? -0.664 2.651 -8.608 1.00 88.00 93 PHE A C 1
ATOM 707 O O . PHE A 1 93 ? -1.168 2.493 -7.493 1.00 88.00 93 PHE A O 1
ATOM 714 N N . VAL A 1 94 ? -0.768 3.804 -9.275 1.00 87.94 94 VAL A N 1
ATOM 715 C CA . VAL A 1 94 ? -1.421 5.006 -8.740 1.00 87.94 94 VAL A CA 1
ATOM 716 C C . VAL A 1 94 ? -2.914 4.772 -8.531 1.00 87.94 94 VAL A C 1
ATOM 718 O O . VAL A 1 94 ? -3.428 5.107 -7.462 1.00 87.94 94 VAL A O 1
ATOM 721 N N . MET A 1 95 ? -3.608 4.157 -9.493 1.00 87.50 95 MET A N 1
ATOM 722 C CA . MET A 1 95 ? -5.038 3.859 -9.373 1.00 87.50 95 MET A CA 1
ATOM 723 C C . MET A 1 95 ? -5.309 2.900 -8.213 1.00 87.50 95 MET A C 1
ATOM 725 O O . MET A 1 95 ? -6.147 3.186 -7.359 1.00 87.50 95 MET A O 1
ATOM 729 N N . THR A 1 96 ? -4.560 1.798 -8.135 1.00 84.44 96 THR A N 1
ATOM 730 C CA . THR A 1 96 ? -4.751 0.776 -7.097 1.00 84.44 96 THR A CA 1
ATOM 731 C C . THR A 1 96 ? -4.426 1.323 -5.707 1.00 84.44 96 THR A C 1
ATOM 733 O O . THR A 1 96 ? -5.185 1.106 -4.762 1.00 84.44 96 THR A O 1
ATOM 736 N N . SER A 1 97 ? -3.337 2.085 -5.580 1.00 84.12 97 SER A N 1
ATOM 737 C CA . SER A 1 97 ? -2.894 2.659 -4.302 1.00 84.12 97 SER A CA 1
ATOM 738 C C . SER A 1 97 ? -3.829 3.760 -3.806 1.00 84.12 97 SER A C 1
ATOM 740 O O . SER A 1 97 ? -4.169 3.797 -2.624 1.00 84.12 97 SER A O 1
ATOM 742 N N . THR A 1 98 ? -4.292 4.634 -4.705 1.00 85.31 98 THR A N 1
ATOM 743 C CA . THR A 1 98 ? -5.259 5.691 -4.369 1.00 85.31 98 THR A CA 1
ATOM 744 C C . THR A 1 98 ? -6.604 5.091 -3.972 1.00 85.31 98 THR A C 1
ATOM 746 O O . THR A 1 98 ? -7.187 5.507 -2.974 1.00 85.31 98 THR A O 1
ATOM 749 N N . TYR A 1 99 ? -7.070 4.063 -4.690 1.00 85.81 99 TYR A N 1
ATOM 750 C CA . TYR A 1 99 ? -8.305 3.362 -4.340 1.00 85.81 99 TYR A CA 1
ATOM 751 C C . TYR A 1 99 ? -8.197 2.657 -2.980 1.00 85.81 99 TYR A C 1
ATOM 753 O O . TYR A 1 99 ? -9.086 2.794 -2.141 1.00 85.81 99 TYR A O 1
ATOM 761 N N . ALA A 1 100 ? -7.084 1.963 -2.711 1.00 82.50 100 ALA A N 1
ATOM 762 C CA . ALA A 1 100 ? -6.829 1.368 -1.400 1.00 82.50 100 ALA A CA 1
ATOM 763 C C . ALA A 1 100 ? -6.793 2.433 -0.287 1.00 82.50 100 ALA A C 1
ATOM 765 O O . ALA A 1 100 ? -7.384 2.233 0.773 1.00 82.50 100 ALA A O 1
ATOM 766 N N . SER A 1 101 ? -6.167 3.589 -0.539 1.00 83.56 101 SER A N 1
ATOM 767 C CA . SER A 1 101 ? -6.139 4.717 0.400 1.00 83.56 101 SER A CA 1
ATOM 768 C C . SER A 1 101 ? -7.544 5.252 0.698 1.00 83.56 101 SER A C 1
ATOM 770 O O . SER A 1 101 ? -7.895 5.409 1.866 1.00 83.56 101 SER A O 1
ATOM 772 N N . ALA A 1 102 ? -8.388 5.437 -0.323 1.00 83.25 102 ALA A N 1
ATOM 773 C CA . ALA A 1 102 ? -9.779 5.855 -0.144 1.00 83.25 102 ALA A CA 1
ATOM 774 C C . ALA A 1 102 ? -10.568 4.870 0.736 1.00 83.25 102 ALA A C 1
ATOM 776 O O . ALA A 1 102 ? -11.284 5.291 1.646 1.00 83.25 102 ALA A O 1
ATOM 777 N N . GLN A 1 103 ? -10.369 3.563 0.539 1.00 82.00 103 GLN A N 1
ATOM 778 C CA . GLN A 1 103 ? -10.993 2.537 1.377 1.00 82.00 103 GLN A CA 1
ATOM 779 C C . GLN A 1 103 ? -10.467 2.560 2.817 1.00 82.00 103 GLN A C 1
ATOM 781 O O . GLN A 1 103 ? -11.254 2.453 3.756 1.00 82.00 103 GLN A O 1
ATOM 786 N N . PHE A 1 104 ? -9.167 2.773 3.031 1.00 79.44 104 PHE A N 1
ATOM 787 C CA . PHE A 1 104 ? -8.633 2.953 4.383 1.00 79.44 104 PHE A CA 1
ATOM 788 C C . PHE A 1 104 ? -9.190 4.205 5.070 1.00 79.44 104 PHE A C 1
ATOM 790 O O . PHE A 1 104 ? -9.483 4.153 6.264 1.00 79.44 104 PHE A O 1
ATOM 797 N N . ILE A 1 105 ? -9.395 5.306 4.339 1.00 81.25 105 ILE A N 1
ATOM 798 C CA . ILE A 1 105 ? -10.045 6.515 4.869 1.00 81.25 105 ILE A CA 1
ATOM 799 C C . ILE A 1 105 ? -11.487 6.204 5.267 1.00 81.25 105 ILE A C 1
ATOM 801 O O . ILE A 1 105 ? -11.891 6.534 6.380 1.00 81.25 105 ILE A O 1
ATOM 805 N N . HIS A 1 106 ? -12.244 5.523 4.404 1.00 80.81 106 HIS A N 1
ATOM 806 C CA . HIS A 1 106 ? -13.613 5.116 4.712 1.00 80.81 106 HIS A CA 1
ATOM 807 C C . HIS A 1 106 ? -13.659 4.241 5.977 1.00 80.81 106 HIS A C 1
ATOM 809 O O . HIS A 1 106 ? -14.383 4.553 6.921 1.00 80.81 106 HIS A O 1
ATOM 815 N N . ALA A 1 107 ? -12.801 3.218 6.064 1.00 74.25 107 ALA A N 1
ATOM 816 C CA . ALA A 1 107 ? -12.669 2.378 7.256 1.00 74.25 107 ALA A CA 1
ATOM 817 C C . ALA A 1 107 ? -12.288 3.181 8.513 1.00 74.25 107 ALA A C 1
ATOM 819 O O . ALA A 1 107 ? -12.819 2.932 9.596 1.00 74.25 107 ALA A O 1
ATOM 820 N N . ALA A 1 108 ? -11.394 4.167 8.387 1.00 75.88 108 ALA A N 1
ATOM 821 C CA . ALA A 1 108 ? -10.989 5.030 9.494 1.00 75.88 108 ALA A CA 1
ATOM 822 C C . ALA A 1 108 ? -12.135 5.921 9.998 1.00 75.88 108 ALA A C 1
ATOM 824 O O . ALA A 1 108 ? -12.179 6.266 11.180 1.00 75.88 108 ALA A O 1
ATOM 825 N N . VAL A 1 109 ? -13.063 6.316 9.126 1.00 76.69 109 VAL A N 1
ATOM 826 C CA . VAL A 1 109 ? -14.247 7.087 9.527 1.00 76.69 109 VAL A CA 1
ATOM 827 C C . VAL A 1 109 ? -15.266 6.196 10.241 1.00 76.69 109 VAL A C 1
ATOM 829 O O . VAL A 1 109 ? -15.866 6.648 11.213 1.00 76.69 109 VAL A O 1
ATOM 832 N N . THR A 1 110 ? -15.420 4.937 9.823 1.00 74.25 110 THR A N 1
ATOM 833 C CA . THR A 1 110 ? -16.401 4.005 10.406 1.00 74.25 110 THR A CA 1
ATOM 834 C C . THR A 1 110 ? -15.947 3.379 11.736 1.00 74.25 110 THR A C 1
ATOM 836 O O . THR A 1 110 ? -16.777 3.103 12.597 1.00 74.25 110 THR A O 1
ATOM 839 N N . MET A 1 111 ? -14.644 3.152 11.945 1.00 70.75 111 MET A N 1
ATOM 840 C CA . MET A 1 111 ? -14.121 2.468 13.143 1.00 70.75 111 MET A CA 1
ATOM 841 C C . MET A 1 111 ? -13.821 3.427 14.316 1.00 70.75 111 MET A C 1
ATOM 843 O O . MET A 1 111 ? -13.374 4.556 14.113 1.00 70.75 111 MET A O 1
ATOM 847 N N . ARG A 1 112 ? -13.990 2.976 15.574 1.00 60.78 112 ARG A N 1
ATOM 848 C CA . ARG A 1 112 ? -13.689 3.776 16.786 1.00 60.78 112 ARG A CA 1
ATOM 849 C C . ARG A 1 112 ? -12.251 3.597 17.330 1.00 60.78 112 ARG A C 1
ATOM 851 O O . ARG A 1 112 ? -11.619 2.551 17.197 1.00 60.78 112 ARG A O 1
ATOM 858 N N . SER A 1 113 ? -11.766 4.706 17.905 1.00 65.81 113 SER A N 1
ATOM 859 C CA . SER A 1 113 ? -10.517 5.009 18.644 1.00 65.81 113 SER A CA 1
ATOM 860 C C . SER A 1 113 ? -9.185 4.434 18.134 1.00 65.81 113 SER A C 1
ATOM 862 O O . SER A 1 113 ? -8.373 5.182 17.595 1.00 65.81 113 SER A O 1
ATOM 864 N N . VAL A 1 114 ? -8.912 3.144 18.309 1.00 64.88 114 VAL A N 1
ATOM 865 C CA . VAL A 1 114 ? -7.579 2.568 18.052 1.00 64.88 114 VAL A CA 1
ATOM 866 C C . VAL A 1 114 ? -7.403 2.147 16.593 1.00 64.88 114 VAL A C 1
ATOM 868 O O . VAL A 1 114 ? -6.371 2.429 15.975 1.00 64.88 114 VAL A O 1
ATOM 871 N N . SER A 1 115 ? -8.423 1.512 16.015 1.00 67.19 115 SER A N 1
ATOM 872 C CA . SER A 1 115 ? -8.384 1.063 14.619 1.00 67.19 115 SER A CA 1
ATOM 873 C C . SER A 1 115 ? -8.425 2.244 13.647 1.00 67.19 115 SER A C 1
ATOM 875 O O . SER A 1 115 ? -7.742 2.213 12.626 1.00 67.19 115 SER A O 1
ATOM 877 N N . ARG A 1 116 ? -9.115 3.334 14.017 1.00 73.25 116 ARG A N 1
ATOM 878 C CA . ARG A 1 116 ? -9.157 4.598 13.260 1.00 73.25 116 ARG A CA 1
ATOM 879 C C . ARG A 1 116 ? -7.770 5.155 12.965 1.00 73.25 116 ARG A C 1
ATOM 881 O O . ARG A 1 116 ? -7.474 5.517 11.831 1.00 73.25 116 ARG A O 1
ATOM 888 N N . LEU A 1 117 ? -6.915 5.206 13.984 1.00 74.38 117 LEU A N 1
ATOM 889 C CA . LEU A 1 117 ? -5.585 5.791 13.860 1.00 74.38 117 LEU A CA 1
ATOM 890 C C . LEU A 1 117 ? -4.672 4.928 12.979 1.00 74.38 117 LEU A C 1
ATOM 892 O O . LEU A 1 117 ? -3.980 5.454 12.112 1.00 74.38 117 LEU A O 1
ATOM 896 N N . ARG A 1 118 ? -4.729 3.598 13.139 1.00 79.19 118 ARG A N 1
ATOM 897 C CA . ARG A 1 118 ? -3.973 2.658 12.293 1.00 79.19 118 ARG A CA 1
ATOM 898 C C . ARG A 1 118 ? -4.362 2.780 10.821 1.00 79.19 118 ARG A C 1
ATOM 900 O O . ARG A 1 118 ? -3.480 2.861 9.971 1.00 79.19 118 ARG A O 1
ATOM 907 N N . MET A 1 119 ? -5.662 2.843 10.534 1.00 78.06 119 MET A N 1
ATOM 908 C CA . MET A 1 119 ? -6.165 2.991 9.166 1.00 78.06 119 MET A CA 1
ATOM 909 C C . MET A 1 119 ? -5.811 4.355 8.562 1.00 78.06 119 MET A C 1
ATOM 911 O O . MET A 1 119 ? -5.439 4.414 7.395 1.00 78.06 119 MET A O 1
ATOM 915 N N . ALA A 1 120 ? -5.838 5.438 9.346 1.00 80.62 120 ALA A N 1
ATOM 916 C CA . ALA A 1 120 ? -5.446 6.767 8.873 1.00 80.62 120 ALA A CA 1
ATOM 917 C C . ALA A 1 120 ? -3.962 6.834 8.466 1.00 80.62 120 ALA A C 1
ATOM 919 O O . ALA A 1 120 ? -3.635 7.358 7.401 1.00 80.62 120 ALA A O 1
ATOM 920 N N . PHE A 1 121 ? -3.060 6.252 9.264 1.00 81.19 121 PHE A N 1
ATOM 921 C CA . PHE A 1 121 ? -1.641 6.172 8.901 1.00 81.19 121 PHE A CA 1
ATOM 922 C C . PHE A 1 121 ? -1.391 5.231 7.712 1.00 81.19 121 PHE A C 1
ATOM 924 O O . PHE A 1 121 ? -0.565 5.543 6.856 1.00 81.19 121 PHE A O 1
ATOM 931 N N . ALA A 1 122 ? -2.136 4.124 7.598 1.00 79.81 122 ALA A N 1
ATOM 932 C CA . ALA A 1 122 ? -2.064 3.246 6.426 1.00 79.81 122 ALA A CA 1
ATOM 933 C C . ALA A 1 122 ? -2.524 3.966 5.144 1.00 79.81 122 ALA A C 1
ATOM 935 O O . ALA A 1 122 ? -1.888 3.839 4.094 1.00 79.81 122 ALA A O 1
ATOM 936 N N . ALA A 1 123 ? -3.588 4.772 5.238 1.00 83.69 123 ALA A N 1
ATOM 937 C CA . ALA A 1 123 ? -4.070 5.606 4.143 1.00 83.69 123 ALA A CA 1
ATOM 938 C C . ALA A 1 123 ? -3.026 6.648 3.721 1.00 83.69 123 ALA A C 1
ATOM 940 O O . ALA A 1 123 ? -2.723 6.752 2.531 1.00 83.69 123 ALA A O 1
ATOM 941 N N . ALA A 1 124 ? -2.443 7.369 4.686 1.00 84.12 124 ALA A N 1
ATOM 942 C CA . ALA A 1 124 ? -1.417 8.383 4.440 1.00 84.12 124 ALA A CA 1
ATOM 943 C C . ALA A 1 124 ? -0.142 7.788 3.817 1.00 84.12 124 ALA A C 1
ATOM 945 O O . ALA A 1 124 ? 0.414 8.361 2.876 1.00 84.12 124 ALA A O 1
ATOM 946 N N . GLY A 1 125 ? 0.285 6.609 4.286 1.00 82.94 125 GLY A N 1
ATOM 947 C CA . GLY A 1 125 ? 1.407 5.868 3.707 1.00 82.94 125 GLY A CA 1
ATOM 948 C C . GLY A 1 125 ? 1.126 5.419 2.274 1.00 82.94 125 GLY A C 1
ATOM 949 O O . GLY A 1 125 ? 1.944 5.643 1.386 1.00 82.94 125 GLY A O 1
ATOM 950 N N . SER A 1 126 ? -0.067 4.877 2.015 1.00 83.56 126 SER A N 1
ATOM 951 C CA . SER A 1 126 ? -0.490 4.468 0.665 1.00 83.56 126 SER A CA 1
ATOM 952 C C . SER A 1 126 ? -0.555 5.645 -0.311 1.00 83.56 126 SER A C 1
ATOM 954 O O . SER A 1 126 ? -0.133 5.519 -1.457 1.00 83.56 126 SER A O 1
ATOM 956 N N . LEU A 1 127 ? -1.042 6.803 0.144 1.00 85.69 127 LEU A N 1
ATOM 957 C CA . LEU A 1 127 ? -1.153 8.010 -0.677 1.00 85.69 127 LEU A CA 1
ATOM 958 C C . LEU A 1 127 ? 0.232 8.606 -0.964 1.00 85.69 127 LEU A C 1
ATOM 960 O O . LEU A 1 127 ? 0.526 8.968 -2.099 1.00 85.69 127 LEU A O 1
ATOM 964 N N . SER A 1 128 ? 1.121 8.609 0.032 1.00 84.56 128 SER A N 1
ATOM 965 C CA . SER A 1 128 ? 2.522 9.004 -0.157 1.00 84.56 128 SER A CA 1
ATOM 966 C C . SER A 1 128 ? 3.251 8.082 -1.138 1.00 84.56 128 SER A C 1
ATOM 968 O O . SER A 1 128 ? 4.004 8.560 -1.982 1.00 84.56 128 SER A O 1
ATOM 970 N N . LEU A 1 129 ? 2.997 6.771 -1.073 1.00 82.94 129 LEU A N 1
ATOM 971 C CA . LEU A 1 129 ? 3.549 5.786 -2.004 1.00 82.94 129 LEU A CA 1
ATOM 972 C C . LEU A 1 129 ? 3.020 5.984 -3.434 1.00 82.94 129 LEU A C 1
ATOM 974 O O . LEU A 1 129 ? 3.790 5.912 -4.389 1.00 82.94 129 LEU A O 1
ATOM 978 N N . ALA A 1 130 ? 1.726 6.276 -3.588 1.00 86.44 130 ALA A N 1
ATOM 979 C CA . ALA A 1 130 ? 1.134 6.597 -4.884 1.00 86.44 130 ALA A CA 1
ATOM 980 C C . ALA A 1 130 ? 1.791 7.845 -5.498 1.00 86.44 130 ALA A C 1
ATOM 982 O O . ALA A 1 130 ? 2.210 7.816 -6.654 1.00 86.44 130 ALA A O 1
ATOM 983 N N . SER A 1 131 ? 1.950 8.908 -4.704 1.00 86.12 131 SER A N 1
ATOM 984 C CA . SER A 1 131 ? 2.627 10.142 -5.121 1.00 86.12 131 SER A CA 1
ATOM 985 C C . SER A 1 131 ? 4.090 9.907 -5.492 1.00 86.12 131 SER A C 1
ATOM 987 O O . SER A 1 131 ? 4.562 10.441 -6.491 1.00 86.12 131 SER A O 1
ATOM 989 N N . LEU A 1 132 ? 4.804 9.072 -4.733 1.00 86.31 132 LEU A N 1
ATOM 990 C CA . LEU A 1 132 ? 6.180 8.691 -5.043 1.00 86.31 132 LEU A CA 1
ATOM 991 C C . LEU A 1 132 ? 6.291 8.036 -6.424 1.00 86.31 132 LEU A C 1
ATOM 993 O O . LEU A 1 132 ? 7.161 8.402 -7.210 1.00 86.31 132 LEU A O 1
ATOM 997 N N . ILE A 1 133 ? 5.417 7.072 -6.716 1.00 85.25 133 ILE A N 1
ATOM 998 C CA . ILE A 1 133 ? 5.438 6.336 -7.985 1.00 85.25 133 ILE A CA 1
ATOM 999 C C . ILE A 1 133 ? 5.023 7.243 -9.143 1.00 85.25 133 ILE A C 1
ATOM 1001 O O . ILE A 1 133 ? 5.605 7.160 -10.221 1.00 85.25 133 ILE A O 1
ATOM 1005 N N . LEU A 1 134 ? 4.081 8.160 -8.914 1.00 87.06 134 LEU A N 1
ATOM 1006 C CA . LEU A 1 134 ? 3.737 9.196 -9.883 1.00 87.06 134 LEU A CA 1
ATOM 1007 C C . LEU A 1 134 ? 4.963 10.063 -10.220 1.00 87.06 134 LEU A C 1
ATOM 1009 O O . LEU A 1 134 ? 5.267 10.268 -11.393 1.00 87.06 134 LEU A O 1
ATOM 1013 N N . ILE A 1 135 ? 5.701 10.524 -9.202 1.00 86.19 135 ILE A N 1
ATOM 1014 C CA . ILE A 1 135 ? 6.942 11.294 -9.379 1.00 86.19 135 ILE A CA 1
ATOM 1015 C C . ILE A 1 135 ? 7.989 10.461 -10.127 1.00 86.19 135 ILE A C 1
ATOM 1017 O O . ILE A 1 135 ? 8.618 10.974 -11.049 1.00 86.19 135 ILE A O 1
ATOM 1021 N N . ALA A 1 136 ? 8.164 9.186 -9.772 1.00 83.56 136 ALA A N 1
ATOM 1022 C CA . ALA A 1 136 ? 9.089 8.283 -10.456 1.00 83.56 136 ALA A CA 1
ATOM 1023 C C . ALA A 1 136 ? 8.727 8.110 -11.942 1.00 83.56 136 ALA A C 1
ATOM 1025 O O . ALA A 1 136 ? 9.605 8.183 -12.798 1.00 83.56 136 ALA A O 1
ATOM 1026 N N . GLY A 1 137 ? 7.435 7.977 -12.256 1.00 84.06 137 GLY A N 1
ATOM 1027 C CA . GLY A 1 137 ? 6.937 7.941 -13.629 1.00 84.06 137 GLY A CA 1
ATOM 1028 C C . GLY A 1 137 ? 7.218 9.234 -14.396 1.00 84.06 137 GLY A C 1
ATOM 1029 O O . GLY A 1 137 ? 7.660 9.177 -15.536 1.00 84.06 137 GLY A O 1
ATOM 1030 N N . ILE A 1 138 ? 7.035 10.403 -13.771 1.00 85.50 138 ILE A N 1
ATOM 1031 C CA . ILE A 1 138 ? 7.359 11.705 -14.385 1.00 85.50 138 ILE A CA 1
ATOM 1032 C C . ILE A 1 138 ? 8.868 11.831 -14.642 1.00 85.50 138 ILE A C 1
ATOM 1034 O O . ILE A 1 138 ? 9.271 12.324 -15.696 1.00 85.50 138 ILE A O 1
ATOM 1038 N N . ARG A 1 139 ? 9.707 11.349 -13.716 1.00 83.88 139 ARG A N 1
ATOM 1039 C CA . ARG A 1 139 ? 11.172 11.365 -13.858 1.00 83.88 139 ARG A CA 1
ATOM 1040 C C . ARG A 1 139 ? 11.679 10.551 -15.042 1.00 83.88 139 ARG A C 1
ATOM 1042 O O . ARG A 1 139 ? 12.712 10.910 -15.593 1.00 83.88 139 ARG A O 1
ATOM 1049 N N . ALA A 1 140 ? 10.946 9.519 -15.462 1.00 81.44 140 ALA A N 1
ATOM 1050 C CA . ALA A 1 140 ? 11.280 8.756 -16.664 1.00 81.44 140 ALA A CA 1
ATOM 1051 C C . ALA A 1 140 ? 11.252 9.616 -17.946 1.00 81.44 140 ALA A C 1
ATOM 1053 O O . ALA A 1 140 ? 11.891 9.261 -18.931 1.00 81.44 140 ALA A O 1
ATOM 1054 N N . PHE A 1 141 ? 10.542 10.750 -17.932 1.00 82.38 141 PHE A N 1
ATOM 1055 C CA . PHE A 1 141 ? 10.468 11.695 -19.052 1.00 82.38 141 PHE A CA 1
ATOM 1056 C C . PHE A 1 141 ? 11.252 12.986 -18.793 1.00 82.38 141 PHE A C 1
ATOM 1058 O O . PHE A 1 141 ? 11.869 13.530 -19.707 1.00 82.38 141 PHE A O 1
ATOM 1065 N N . TRP A 1 142 ? 11.232 13.481 -17.552 1.00 85.69 142 TRP A N 1
ATOM 1066 C CA . TRP A 1 142 ? 11.918 14.703 -17.131 1.00 85.69 142 TRP A CA 1
ATOM 1067 C C . TRP A 1 142 ? 12.737 14.455 -15.866 1.00 85.69 142 TRP A C 1
ATOM 1069 O O . TRP A 1 142 ? 12.209 14.525 -14.755 1.00 85.69 142 TRP A O 1
ATOM 1079 N N . ASP A 1 143 ? 14.043 14.224 -16.007 1.00 80.44 143 ASP A N 1
ATOM 1080 C CA . ASP A 1 143 ? 14.919 14.089 -14.842 1.00 80.44 143 ASP A CA 1
ATOM 1081 C C . ASP A 1 143 ? 15.369 15.468 -14.336 1.00 80.44 143 ASP A C 1
ATOM 1083 O O . ASP A 1 143 ? 16.106 16.202 -14.995 1.00 80.44 143 ASP A O 1
ATOM 1087 N N . THR A 1 144 ? 14.893 15.853 -13.149 1.00 85.06 144 THR A N 1
ATOM 1088 C CA . THR A 1 144 ? 15.293 17.098 -12.480 1.00 85.06 144 THR A CA 1
ATOM 1089 C C . THR A 1 144 ? 15.671 16.833 -11.026 1.00 85.06 144 THR A C 1
ATOM 1091 O O . THR A 1 144 ? 15.055 16.019 -10.334 1.00 85.06 144 THR A O 1
ATOM 1094 N N . ARG A 1 145 ? 16.660 17.578 -10.512 1.00 84.19 145 ARG A N 1
ATOM 1095 C CA . ARG A 1 145 ? 17.119 17.460 -9.111 1.00 84.19 145 ARG A CA 1
ATOM 1096 C C . ARG A 1 145 ? 16.011 17.736 -8.086 1.00 84.19 145 ARG A C 1
ATOM 1098 O O . ARG A 1 145 ? 16.050 17.198 -6.983 1.00 84.19 145 ARG A O 1
ATOM 1105 N N . ILE A 1 146 ? 15.017 18.548 -8.448 1.00 84.56 146 ILE A N 1
ATOM 1106 C CA . ILE A 1 146 ? 13.868 18.870 -7.591 1.00 84.56 146 ILE A CA 1
ATOM 1107 C C . ILE A 1 146 ? 12.996 17.623 -7.386 1.00 84.56 146 ILE A C 1
ATOM 1109 O O . ILE A 1 146 ? 12.625 17.313 -6.254 1.00 84.56 146 ILE A O 1
ATOM 1113 N N . LEU A 1 147 ? 12.728 16.867 -8.459 1.00 83.06 147 LEU A N 1
ATOM 1114 C CA . LEU A 1 147 ? 11.963 15.618 -8.385 1.00 83.06 147 LEU A CA 1
ATOM 1115 C C . LEU A 1 147 ? 12.696 14.552 -7.560 1.00 83.06 147 LEU A C 1
ATOM 1117 O O . LEU A 1 147 ? 12.045 13.803 -6.833 1.00 83.06 147 LEU A O 1
ATOM 1121 N N . LEU A 1 148 ? 14.034 14.517 -7.612 1.00 82.88 148 LEU A N 1
ATOM 1122 C CA . LEU A 1 148 ? 14.845 13.641 -6.761 1.00 82.88 148 LEU A CA 1
ATOM 1123 C C . LEU A 1 148 ? 14.608 13.944 -5.271 1.00 82.88 148 LEU A C 1
ATOM 1125 O O . LEU A 1 148 ? 14.218 13.051 -4.522 1.00 82.88 148 LEU A O 1
ATOM 1129 N N . GLY A 1 149 ? 14.774 15.203 -4.848 1.00 83.25 149 GLY A N 1
ATOM 1130 C CA . GLY A 1 149 ? 14.567 15.596 -3.449 1.00 83.25 149 GLY A CA 1
ATOM 1131 C C . GLY A 1 149 ? 13.141 15.326 -2.958 1.00 83.25 149 GLY A C 1
ATOM 1132 O O . GLY A 1 149 ? 12.944 14.829 -1.848 1.00 83.25 149 GLY A O 1
ATOM 1133 N N . LEU A 1 150 ? 12.148 15.581 -3.815 1.00 85.19 150 LEU A N 1
ATOM 1134 C CA . LEU A 1 150 ? 10.746 15.333 -3.498 1.00 85.19 150 LEU A CA 1
ATOM 1135 C C . LEU A 1 150 ? 10.457 13.831 -3.349 1.00 85.19 150 LEU A C 1
ATOM 1137 O O . LEU A 1 150 ? 9.805 13.427 -2.388 1.00 85.19 150 LEU A O 1
ATOM 1141 N N . SER A 1 151 ? 10.999 12.992 -4.240 1.00 82.88 151 SER A N 1
ATOM 1142 C CA . SER A 1 151 ? 10.856 11.535 -4.149 1.00 82.88 151 SER A CA 1
ATOM 1143 C C . SER A 1 151 ? 11.424 10.983 -2.837 1.00 82.88 151 SER A C 1
ATOM 1145 O O . SER A 1 151 ? 10.736 10.234 -2.145 1.00 82.88 151 SER A O 1
ATOM 1147 N N . SER A 1 152 ? 12.606 11.438 -2.410 1.00 82.44 152 SER A N 1
ATOM 1148 C CA . SER A 1 152 ? 13.202 11.029 -1.132 1.00 82.44 152 SER A CA 1
ATOM 1149 C C . SER A 1 152 ? 12.332 11.408 0.069 1.00 82.44 152 SER A C 1
ATOM 1151 O O . SER A 1 152 ? 12.156 10.603 0.986 1.00 82.44 152 SER A O 1
ATOM 1153 N N . ALA A 1 153 ? 11.730 12.602 0.057 1.00 85.06 153 ALA A N 1
ATOM 1154 C CA . ALA A 1 153 ? 10.810 13.025 1.111 1.00 85.06 153 ALA A CA 1
ATOM 1155 C C . ALA A 1 153 ? 9.553 12.136 1.169 1.00 85.06 153 ALA A C 1
ATOM 1157 O O . ALA A 1 153 ? 9.142 11.724 2.255 1.00 85.06 153 ALA A O 1
ATOM 1158 N N . PHE A 1 154 ? 8.975 11.781 0.015 1.00 85.25 154 PHE A N 1
ATOM 1159 C CA . PHE A 1 154 ? 7.812 10.890 -0.057 1.00 85.25 154 PHE A CA 1
ATOM 1160 C C . PHE A 1 154 ? 8.128 9.450 0.360 1.00 85.25 154 PHE A C 1
ATOM 1162 O O . PHE A 1 154 ? 7.302 8.826 1.028 1.00 85.25 154 PHE A O 1
ATOM 1169 N N . VAL A 1 155 ? 9.316 8.929 0.026 1.00 84.50 155 VAL A N 1
ATOM 1170 C CA . VAL A 1 155 ? 9.787 7.618 0.512 1.00 84.50 155 VAL A CA 1
ATOM 1171 C C . VAL A 1 155 ? 9.809 7.601 2.037 1.00 84.50 155 VAL A C 1
ATOM 1173 O O . VAL A 1 155 ? 9.225 6.708 2.653 1.00 84.50 155 VAL A O 1
ATOM 1176 N N . LEU A 1 156 ? 10.436 8.607 2.654 1.00 83.56 156 LEU A N 1
ATOM 1177 C CA . LEU A 1 156 ? 10.532 8.707 4.110 1.00 83.56 156 LEU A CA 1
ATOM 1178 C C . LEU A 1 156 ? 9.152 8.861 4.757 1.00 83.56 156 LEU A C 1
ATOM 1180 O O . LEU A 1 156 ? 8.834 8.141 5.702 1.00 83.56 156 LEU A O 1
ATOM 1184 N N . ALA A 1 157 ? 8.307 9.745 4.220 1.00 84.81 157 ALA A N 1
ATOM 1185 C CA . ALA A 1 157 ? 6.946 9.947 4.713 1.00 84.81 157 ALA A CA 1
ATOM 1186 C C . ALA A 1 157 ? 6.106 8.661 4.631 1.00 84.81 157 ALA A C 1
ATOM 1188 O O . ALA A 1 157 ? 5.392 8.322 5.580 1.00 84.81 157 ALA A O 1
ATOM 1189 N N . SER A 1 158 ? 6.229 7.916 3.529 1.00 83.38 158 SER A N 1
ATOM 1190 C CA . SER A 1 158 ? 5.572 6.622 3.342 1.00 83.38 158 SER A CA 1
ATOM 1191 C C . SER A 1 158 ? 6.057 5.594 4.366 1.00 83.38 158 SER A C 1
ATOM 1193 O O . SER A 1 158 ? 5.239 4.993 5.066 1.00 83.38 158 SER A O 1
ATOM 1195 N N . GLY A 1 159 ? 7.377 5.451 4.532 1.00 81.38 159 GLY A N 1
ATOM 1196 C CA . GLY A 1 159 ? 7.974 4.517 5.487 1.00 81.38 159 GLY A CA 1
ATOM 1197 C C . GLY A 1 159 ? 7.558 4.799 6.931 1.00 81.38 159 GLY A C 1
ATOM 1198 O O . GLY A 1 159 ? 7.121 3.889 7.636 1.00 81.38 159 GLY A O 1
ATOM 1199 N N . VAL A 1 160 ? 7.609 6.065 7.358 1.00 83.50 160 VAL A N 1
ATOM 1200 C CA . VAL A 1 160 ? 7.185 6.482 8.706 1.00 83.50 160 VAL A CA 1
ATO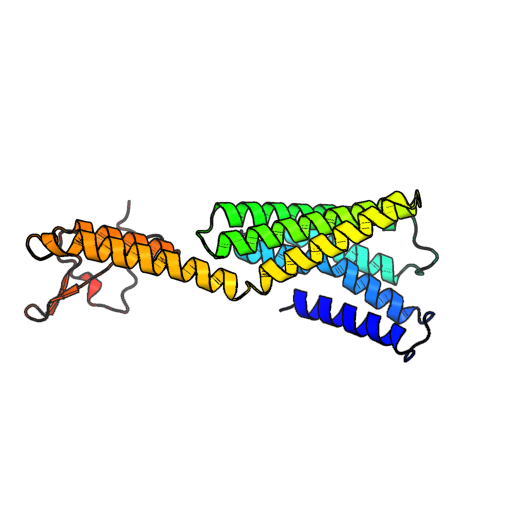M 1201 C C . VAL A 1 160 ? 5.697 6.212 8.921 1.00 83.50 160 VAL A C 1
ATOM 1203 O O . VAL A 1 160 ? 5.311 5.666 9.955 1.00 83.50 160 VAL A O 1
ATOM 1206 N N . SER A 1 161 ? 4.857 6.534 7.937 1.00 83.31 161 SER A N 1
ATOM 1207 C CA . SER A 1 161 ? 3.413 6.297 8.022 1.00 83.31 161 SER A CA 1
ATOM 1208 C C . SER A 1 161 ? 3.095 4.806 8.143 1.00 83.31 161 SER A C 1
ATOM 1210 O O . SER A 1 161 ? 2.326 4.407 9.019 1.00 83.31 161 SER A O 1
ATOM 1212 N N . TYR A 1 162 ? 3.737 3.959 7.333 1.00 79.12 162 TYR A N 1
ATOM 1213 C CA . TYR A 1 162 ? 3.570 2.508 7.415 1.00 79.12 162 TYR A CA 1
ATOM 1214 C C . TYR A 1 162 ? 4.075 1.924 8.730 1.00 79.12 162 TYR A C 1
ATOM 1216 O O . TYR A 1 162 ? 3.415 1.060 9.315 1.00 79.12 162 TYR A O 1
ATOM 1224 N N . TYR A 1 163 ? 5.209 2.420 9.222 1.00 80.81 163 TYR A N 1
ATOM 1225 C CA . TYR A 1 163 ? 5.739 2.022 10.516 1.00 80.81 163 TYR A CA 1
ATOM 1226 C C . TYR A 1 163 ? 4.730 2.312 11.630 1.00 80.81 163 TYR A C 1
ATOM 1228 O O . TYR A 1 163 ? 4.395 1.419 12.403 1.00 80.81 163 TYR A O 1
ATOM 1236 N N . ILE A 1 164 ? 4.157 3.517 11.675 1.00 79.94 164 ILE A N 1
ATOM 1237 C CA . ILE A 1 164 ? 3.161 3.877 12.694 1.00 79.94 164 ILE A CA 1
ATOM 1238 C C . ILE A 1 164 ? 1.873 3.050 12.536 1.00 79.94 164 ILE A C 1
ATOM 1240 O O . ILE A 1 164 ? 1.326 2.573 13.535 1.00 79.94 164 ILE A O 1
ATOM 1244 N N . ALA A 1 165 ? 1.411 2.828 11.300 1.00 77.56 165 ALA A N 1
ATOM 1245 C CA . ALA A 1 165 ? 0.192 2.071 11.008 1.00 77.56 165 ALA A CA 1
ATOM 1246 C C . ALA A 1 165 ? 0.242 0.623 11.528 1.00 77.56 165 ALA A C 1
ATOM 1248 O O . ALA A 1 165 ? -0.751 0.096 12.050 1.00 77.56 165 ALA A O 1
ATOM 1249 N N . PHE A 1 166 ? 1.405 -0.023 11.406 1.00 74.00 166 PHE A N 1
ATOM 1250 C CA . PHE A 1 166 ? 1.558 -1.441 11.719 1.00 74.00 166 PHE A CA 1
ATOM 1251 C C . PHE A 1 166 ? 2.271 -1.737 13.038 1.00 74.00 166 PHE A C 1
ATOM 1253 O O . PHE A 1 166 ? 1.898 -2.702 13.701 1.00 74.00 166 PHE A O 1
ATOM 1260 N N . ALA A 1 167 ? 3.233 -0.915 13.461 1.00 75.19 167 ALA A N 1
ATOM 1261 C CA . ALA A 1 167 ? 3.946 -1.110 14.723 1.00 75.19 167 ALA A CA 1
ATOM 1262 C C . ALA A 1 167 ? 3.168 -0.589 15.942 1.00 75.19 167 ALA A C 1
ATOM 1264 O O . ALA A 1 167 ? 3.620 -0.829 17.059 1.00 75.19 167 ALA A O 1
ATOM 1265 N N . MET A 1 168 ? 2.039 0.119 15.724 1.00 64.81 168 MET A N 1
ATOM 1266 C CA . MET A 1 168 ? 1.203 0.820 16.716 1.00 64.81 168 MET A CA 1
ATOM 1267 C C . MET A 1 168 ? 1.943 1.029 18.044 1.00 64.81 168 MET A C 1
ATOM 1269 O O . MET A 1 168 ? 1.778 0.246 18.991 1.00 64.81 168 MET A O 1
ATOM 1273 N N . PRO A 1 169 ? 2.833 2.025 18.083 1.00 66.12 169 PRO A N 1
ATOM 1274 C CA . PRO A 1 169 ? 3.934 1.999 19.015 1.00 66.12 169 PRO A CA 1
ATOM 1275 C C . PRO A 1 169 ? 3.442 2.153 20.460 1.00 66.12 169 PRO A C 1
ATOM 1277 O O . PRO A 1 169 ? 2.420 2.784 20.736 1.00 66.12 169 PRO A O 1
ATOM 1280 N N . LEU A 1 170 ? 4.154 1.525 21.398 1.00 57.81 170 LEU A N 1
ATOM 1281 C CA . LEU A 1 170 ? 3.675 1.277 22.767 1.00 57.81 170 LEU A CA 1
ATOM 1282 C C . LEU 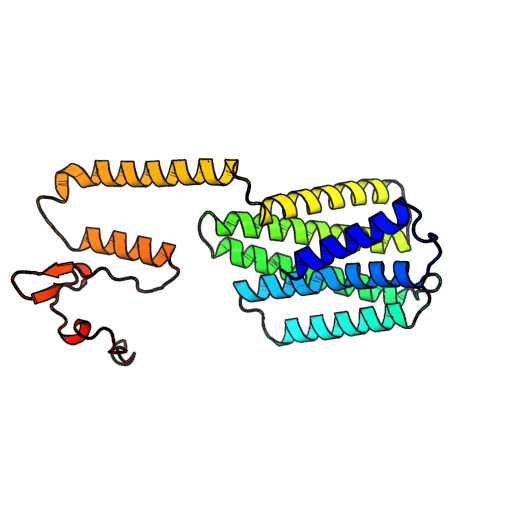A 1 170 ? 3.287 2.551 23.535 1.00 57.81 170 LEU A C 1
ATOM 1284 O O . LEU A 1 170 ? 2.372 2.513 24.354 1.00 57.81 170 LEU A O 1
ATOM 1288 N N . TRP A 1 171 ? 3.922 3.685 23.234 1.00 58.25 171 TRP A N 1
ATOM 1289 C CA . TRP A 1 171 ? 3.591 4.996 23.802 1.00 58.25 171 TRP A CA 1
ATOM 1290 C C . TRP A 1 171 ? 2.171 5.455 23.440 1.00 58.25 171 TRP A C 1
ATOM 1292 O O . TRP A 1 171 ? 1.478 6.013 24.286 1.00 58.25 171 TRP A O 1
ATOM 1302 N N . LEU A 1 172 ? 1.694 5.108 22.244 1.00 60.81 172 LEU A N 1
ATOM 1303 C CA . LEU A 1 172 ? 0.344 5.396 21.760 1.00 60.81 172 LEU A CA 1
ATOM 1304 C C . LEU A 1 172 ? -0.706 4.478 22.401 1.00 60.81 172 LEU A C 1
ATOM 1306 O O . LEU A 1 172 ? -1.816 4.903 22.708 1.00 60.81 172 LEU A O 1
ATOM 1310 N N . LYS A 1 173 ? -0.348 3.215 22.674 1.00 59.97 173 LYS A N 1
ATOM 1311 C CA . LYS A 1 173 ? -1.200 2.320 23.477 1.00 59.97 173 LYS A CA 1
ATOM 1312 C C . LYS A 1 173 ? -1.331 2.813 24.919 1.00 59.97 173 LYS A C 1
ATOM 1314 O O . LYS A 1 173 ? -2.407 2.685 25.502 1.00 59.97 173 LYS A O 1
ATOM 1319 N N . ARG A 1 174 ? -0.254 3.384 25.472 1.00 59.94 174 ARG A N 1
ATOM 1320 C CA . ARG A 1 174 ? -0.186 3.876 26.855 1.00 59.94 174 ARG A CA 1
ATOM 1321 C C . ARG A 1 174 ? -1.077 5.097 27.082 1.00 59.94 174 ARG A C 1
ATOM 1323 O O . ARG A 1 174 ? -1.810 5.123 28.065 1.00 59.94 174 ARG A O 1
ATOM 1330 N N . THR A 1 175 ? -1.076 6.064 26.164 1.00 63.84 175 THR A N 1
ATOM 1331 C CA . THR A 1 175 ? -1.956 7.242 26.256 1.00 63.84 175 THR A CA 1
ATOM 1332 C C . THR A 1 175 ? -3.428 6.891 26.048 1.00 63.84 175 THR A C 1
ATOM 1334 O O . THR A 1 175 ? -4.290 7.429 26.739 1.00 63.84 175 THR A O 1
ATOM 1337 N N . ILE A 1 176 ? -3.736 5.927 25.175 1.00 62.62 176 ILE A N 1
ATOM 1338 C CA . ILE A 1 176 ? -5.122 5.487 24.962 1.00 62.62 176 ILE A CA 1
ATOM 1339 C C . ILE A 1 176 ? -5.671 4.724 26.181 1.00 62.62 176 ILE A C 1
ATOM 1341 O O . ILE A 1 176 ? -6.812 4.958 26.580 1.00 62.62 176 ILE A O 1
ATOM 1345 N N . HIS A 1 177 ? -4.866 3.871 26.827 1.00 60.72 177 HIS A N 1
ATOM 1346 C CA . HIS A 1 177 ? -5.281 3.184 28.061 1.00 60.72 177 HIS A CA 1
ATOM 1347 C C . HIS A 1 177 ? -5.532 4.156 29.218 1.00 60.72 177 HIS A C 1
ATOM 1349 O O . HIS A 1 177 ? -6.477 3.957 29.981 1.00 60.72 177 HIS A O 1
ATOM 1355 N N . ALA A 1 178 ? -4.741 5.228 29.320 1.00 59.50 178 ALA A N 1
ATOM 1356 C CA . ALA A 1 178 ? -4.928 6.247 30.349 1.00 59.50 178 ALA A CA 1
ATOM 1357 C C . ALA A 1 178 ? -6.311 6.919 30.254 1.00 59.50 178 ALA A C 1
ATOM 1359 O O . ALA A 1 178 ? -6.969 7.119 31.273 1.00 59.50 178 ALA A O 1
ATOM 1360 N N . HIS A 1 179 ? -6.803 7.185 29.040 1.00 58.75 179 HIS A N 1
ATOM 1361 C CA . HIS A 1 179 ? -8.128 7.779 28.848 1.00 58.75 179 HIS A CA 1
ATOM 1362 C C . HIS A 1 179 ? -9.286 6.805 29.086 1.00 58.75 179 HIS A C 1
ATOM 1364 O O . HIS A 1 179 ? -10.328 7.218 29.592 1.00 58.75 179 HIS A O 1
ATOM 1370 N N . HIS A 1 180 ? -9.123 5.519 28.763 1.00 58.53 180 HIS A N 1
ATOM 1371 C CA . HIS A 1 180 ? -10.141 4.514 29.083 1.00 58.53 180 HIS A CA 1
ATOM 1372 C C . HIS A 1 180 ? -10.260 4.301 30.594 1.00 58.53 180 HIS A C 1
ATOM 1374 O O . HIS A 1 180 ? -11.375 4.254 31.102 1.00 58.53 180 HIS A O 1
ATOM 1380 N N . LEU A 1 181 ? -9.135 4.272 31.317 1.00 63.78 181 LEU A N 1
ATOM 1381 C CA . LEU A 1 181 ? -9.144 4.155 32.774 1.00 63.78 181 LEU A CA 1
ATOM 1382 C C . LEU A 1 181 ? -9.770 5.390 33.432 1.00 63.78 181 LEU A C 1
ATOM 1384 O O . LEU A 1 181 ? -10.581 5.248 34.336 1.00 63.78 181 LEU A O 1
ATOM 1388 N N . GLN A 1 182 ? -9.467 6.593 32.936 1.00 65.56 182 GLN A N 1
ATOM 1389 C CA . GLN A 1 182 ? -10.088 7.827 33.427 1.00 65.56 182 GLN A CA 1
ATOM 1390 C C . GLN A 1 182 ? -11.593 7.883 33.166 1.00 65.56 182 GLN A C 1
ATOM 1392 O O . GLN A 1 182 ? -12.326 8.314 34.046 1.00 65.56 182 GLN A O 1
ATOM 1397 N N . ARG A 1 183 ? -12.075 7.439 31.997 1.00 63.03 183 ARG A N 1
ATOM 1398 C CA . ARG A 1 183 ? -13.520 7.371 31.721 1.00 63.03 183 ARG A CA 1
ATOM 1399 C C . ARG A 1 183 ? -14.218 6.315 32.564 1.00 63.03 183 ARG A C 1
ATOM 1401 O O . ARG A 1 183 ? -15.306 6.580 33.050 1.00 63.03 183 ARG A O 1
ATOM 1408 N N . PHE A 1 184 ? -13.586 5.162 32.775 1.00 64.38 184 PHE A N 1
ATOM 1409 C CA . PHE A 1 184 ? -14.139 4.111 33.626 1.00 64.38 184 PHE A CA 1
ATOM 1410 C C . PHE A 1 184 ? -14.193 4.554 35.092 1.00 64.38 184 PHE A C 1
ATOM 1412 O O . PHE A 1 184 ? -15.206 4.349 35.749 1.00 64.38 184 PHE A O 1
ATOM 1419 N N . LEU A 1 185 ? -13.140 5.220 35.581 1.00 69.81 185 LEU A N 1
ATOM 1420 C CA . LEU A 1 185 ? -13.083 5.803 36.924 1.00 69.81 185 LEU A CA 1
ATOM 1421 C C . LEU A 1 185 ? -14.061 6.973 37.084 1.00 69.81 185 LEU A C 1
ATOM 1423 O O . LEU A 1 185 ? -14.731 7.060 38.103 1.00 69.81 185 LEU A O 1
ATOM 1427 N N . ALA A 1 186 ? -14.197 7.843 36.081 1.00 71.19 186 ALA A N 1
ATOM 1428 C CA . ALA A 1 186 ? -15.189 8.915 36.102 1.00 71.19 186 ALA A CA 1
ATOM 1429 C C . ALA A 1 186 ? -16.616 8.348 36.133 1.00 71.19 186 ALA A C 1
ATOM 1431 O O . ALA A 1 186 ? -17.390 8.766 36.983 1.00 71.19 186 ALA A O 1
ATOM 1432 N N . ALA A 1 187 ? -16.921 7.354 35.288 1.00 63.31 187 ALA A N 1
ATOM 1433 C CA . ALA A 1 187 ? -18.223 6.689 35.233 1.00 63.31 187 ALA A CA 1
ATOM 1434 C C . ALA A 1 187 ? -18.554 5.934 36.531 1.00 63.31 187 ALA A C 1
ATOM 1436 O O . ALA A 1 187 ? -19.675 6.027 37.021 1.00 63.31 187 ALA A O 1
ATOM 1437 N N . THR A 1 188 ? -17.582 5.237 37.132 1.00 63.09 188 THR A N 1
ATOM 1438 C CA . THR A 1 188 ? -17.781 4.562 38.430 1.00 63.09 188 THR A CA 1
ATOM 1439 C C . THR A 1 188 ? -17.955 5.553 39.573 1.00 63.09 188 THR A C 1
ATOM 1441 O O . THR A 1 188 ? -18.791 5.315 40.435 1.00 63.09 188 THR A O 1
ATOM 1444 N N . VAL A 1 189 ? -17.240 6.681 39.578 1.00 64.12 189 VAL A N 1
ATOM 1445 C CA . VAL A 1 189 ? -17.407 7.723 40.604 1.00 64.12 189 VAL A CA 1
ATOM 1446 C C . VAL A 1 189 ? -18.756 8.437 40.475 1.00 64.12 189 VAL A C 1
ATOM 1448 O O . VAL A 1 189 ? -19.377 8.719 41.496 1.00 64.12 189 VAL A O 1
ATOM 1451 N N . THR A 1 190 ? -19.254 8.686 39.258 1.00 59.41 190 THR A N 1
ATOM 1452 C CA . THR A 1 190 ? -20.599 9.254 39.053 1.00 59.41 190 THR A CA 1
ATOM 1453 C C . THR A 1 190 ? -21.724 8.253 39.318 1.00 59.41 190 THR A C 1
ATOM 1455 O O . THR A 1 190 ? -22.772 8.657 39.803 1.00 59.41 190 THR A O 1
ATOM 1458 N N . ALA A 1 191 ? -21.515 6.958 39.061 1.00 57.62 191 ALA A N 1
ATOM 1459 C CA . ALA A 1 191 ? -22.509 5.909 39.318 1.00 57.62 191 ALA A CA 1
ATOM 1460 C C . ALA A 1 191 ? -22.559 5.446 40.792 1.00 57.62 191 ALA A C 1
ATOM 1462 O O . ALA A 1 191 ? -23.530 4.817 41.213 1.00 57.62 191 ALA A O 1
ATOM 1463 N N . ALA A 1 192 ? -21.524 5.742 41.587 1.00 52.28 192 ALA A N 1
ATOM 1464 C CA . ALA A 1 192 ? -21.357 5.223 42.945 1.00 52.28 192 ALA A CA 1
ATOM 1465 C C . ALA A 1 192 ? -22.389 5.680 44.003 1.00 52.28 192 ALA A C 1
ATOM 1467 O O . ALA A 1 192 ? -22.539 4.935 44.972 1.00 52.28 192 ALA A O 1
ATOM 1468 N N . PRO A 1 193 ? -23.118 6.814 43.895 1.00 49.44 193 PRO A N 1
ATOM 1469 C CA . PRO A 1 193 ? -24.128 7.133 44.911 1.00 49.44 193 PRO A CA 1
ATOM 1470 C C . PRO A 1 193 ? -25.562 6.692 44.572 1.00 49.44 193 PRO A C 1
ATOM 1472 O O . PRO A 1 193 ? -26.362 6.568 45.497 1.00 49.44 193 PRO A O 1
ATOM 1475 N N . GLU A 1 194 ? -25.914 6.453 43.300 1.00 48.81 194 GLU A N 1
ATOM 1476 C CA . GLU A 1 194 ? -27.326 6.272 42.888 1.00 48.81 194 GLU A CA 1
ATOM 1477 C C . GLU A 1 194 ? -27.689 4.839 42.451 1.00 48.81 194 GLU A C 1
ATOM 1479 O O . GLU A 1 194 ? -28.808 4.391 42.697 1.00 48.81 194 GLU A O 1
ATOM 1484 N N . VAL A 1 195 ? -26.745 4.054 41.914 1.00 48.50 195 VAL A N 1
ATOM 1485 C CA . VAL A 1 195 ? -27.036 2.714 41.347 1.00 48.50 195 VAL A CA 1
ATOM 1486 C C . VAL A 1 195 ? -27.369 1.651 42.407 1.00 48.50 195 VAL A C 1
ATOM 1488 O O . VAL A 1 195 ? -27.943 0.614 42.089 1.00 48.50 195 VAL A O 1
ATOM 1491 N N . TYR A 1 196 ? -27.084 1.900 43.688 1.00 45.91 196 TYR A N 1
ATOM 1492 C CA . TYR A 1 196 ? -27.455 0.961 44.756 1.00 45.91 196 TYR A CA 1
ATOM 1493 C C . TYR A 1 196 ? -28.884 1.163 45.290 1.00 45.91 196 TYR A C 1
ATOM 1495 O O . TYR A 1 196 ? -29.304 0.403 46.164 1.00 45.91 196 TYR A O 1
ATOM 1503 N N . ARG A 1 197 ? -29.632 2.178 44.817 1.00 45.47 197 ARG A N 1
ATOM 1504 C CA . ARG A 1 197 ? -30.964 2.495 45.364 1.00 45.47 197 ARG A CA 1
ATOM 1505 C C . ARG A 1 197 ? -32.129 2.411 44.378 1.00 45.47 197 ARG A C 1
ATOM 1507 O O . ARG A 1 197 ? -33.233 2.183 44.851 1.00 45.47 197 ARG A O 1
ATOM 1514 N N . ASP A 1 198 ? -31.885 2.478 43.071 1.00 47.12 198 ASP A N 1
ATOM 1515 C CA . ASP A 1 198 ? -32.879 2.172 42.033 1.00 47.12 198 ASP A CA 1
ATOM 1516 C C . ASP A 1 198 ? -32.177 1.492 40.850 1.00 47.12 198 ASP A C 1
ATOM 1518 O O . ASP A 1 198 ? -31.484 2.129 40.057 1.00 47.12 198 ASP A O 1
ATOM 1522 N N . VAL A 1 199 ? -32.308 0.167 40.747 1.00 52.47 199 VAL A N 1
ATOM 1523 C CA . VAL A 1 199 ? -31.798 -0.605 39.603 1.00 52.47 199 VAL A CA 1
ATOM 1524 C C . VAL A 1 199 ? -32.799 -0.472 38.456 1.00 52.47 199 VAL A C 1
ATOM 1526 O O . VAL A 1 199 ? -33.538 -1.402 38.139 1.00 52.47 199 VAL A O 1
ATOM 1529 N N . ASP A 1 200 ? -32.844 0.714 37.857 1.00 55.31 200 ASP A N 1
ATOM 1530 C CA . ASP A 1 200 ? -33.550 0.944 36.601 1.00 55.31 200 ASP A CA 1
ATOM 1531 C C . ASP A 1 200 ? -32.707 0.404 35.432 1.00 55.31 200 ASP A C 1
ATOM 1533 O O . ASP A 1 200 ? -31.478 0.516 35.409 1.00 55.31 200 ASP A O 1
ATOM 1537 N N . GLY A 1 201 ? -33.359 -0.199 34.432 1.00 58.50 201 GLY A N 1
ATOM 1538 C CA . GLY A 1 201 ? -32.716 -0.895 33.302 1.00 58.50 201 GLY A CA 1
ATOM 1539 C C . GLY A 1 201 ? -31.785 -0.041 32.419 1.00 58.50 201 GLY A C 1
ATOM 1540 O O . GLY A 1 201 ? -31.154 -0.570 31.504 1.00 58.50 201 GLY A O 1
ATOM 1541 N N . SER A 1 202 ? -31.657 1.260 32.691 1.00 59.38 202 SER A N 1
ATOM 1542 C CA . SER A 1 202 ? -30.841 2.225 31.944 1.00 59.38 202 SER A CA 1
ATOM 1543 C C . SER A 1 202 ? -29.330 2.000 32.088 1.00 59.38 202 SER A C 1
ATOM 1545 O O . SER A 1 202 ? -28.609 2.112 31.098 1.00 59.38 202 SER A O 1
ATOM 1547 N N . ALA A 1 203 ? -28.842 1.600 33.268 1.00 65.06 203 ALA A N 1
ATOM 1548 C CA . ALA A 1 203 ? -27.416 1.314 33.476 1.00 65.06 203 ALA A CA 1
ATOM 1549 C C . ALA A 1 203 ? -26.949 0.086 32.670 1.00 65.06 203 ALA A C 1
ATOM 1551 O O . ALA A 1 203 ? -25.830 0.041 32.157 1.00 65.06 203 ALA A O 1
ATOM 1552 N N . PHE A 1 204 ? -27.830 -0.905 32.508 1.00 68.69 204 PHE A N 1
ATOM 1553 C CA . PHE A 1 204 ? -27.550 -2.083 31.690 1.00 68.69 204 PHE A CA 1
ATOM 1554 C C . PHE A 1 204 ? -27.579 -1.758 30.196 1.00 68.69 204 PHE A C 1
ATOM 1556 O O . PHE A 1 204 ? -26.734 -2.274 29.470 1.00 68.69 204 PHE A O 1
ATOM 1563 N N . ALA A 1 205 ? -28.457 -0.853 29.750 1.00 69.69 205 ALA A N 1
ATOM 1564 C CA . ALA A 1 205 ? -28.483 -0.385 28.363 1.00 69.69 205 ALA A CA 1
ATOM 1565 C C . ALA A 1 205 ? -27.164 0.292 27.956 1.00 69.69 205 ALA A C 1
ATOM 1567 O O . ALA A 1 205 ? -26.658 0.054 26.860 1.00 69.69 205 ALA A O 1
ATOM 1568 N N . GLU A 1 206 ? -26.568 1.083 28.852 1.00 70.44 206 GLU A N 1
ATOM 1569 C CA . GLU A 1 206 ? -25.280 1.732 28.592 1.00 70.44 206 GLU A CA 1
ATOM 1570 C C . GLU A 1 206 ? -24.138 0.706 28.489 1.00 70.44 206 GLU A C 1
ATOM 1572 O O . GLU A 1 206 ? -23.299 0.788 27.590 1.00 70.44 206 GLU A O 1
ATOM 1577 N N . ILE A 1 207 ? -24.127 -0.318 29.351 1.00 73.44 207 ILE A N 1
ATOM 1578 C CA . ILE A 1 207 ? -23.141 -1.410 29.278 1.00 73.44 207 ILE A CA 1
ATOM 1579 C C . ILE A 1 207 ? -23.321 -2.219 27.987 1.00 73.44 207 ILE A C 1
ATOM 1581 O O . ILE A 1 207 ? -22.336 -2.526 27.315 1.00 73.44 207 ILE A O 1
ATOM 1585 N N . GLU A 1 208 ? -24.558 -2.539 27.614 1.00 77.19 208 GLU A N 1
ATOM 1586 C CA . GLU A 1 208 ? -24.899 -3.230 26.367 1.00 77.19 208 GLU A CA 1
ATOM 1587 C C . GLU A 1 208 ? -24.430 -2.445 25.137 1.00 77.19 208 GLU A C 1
ATOM 1589 O O . GLU A 1 208 ? -23.787 -3.009 24.249 1.00 77.19 208 GLU A O 1
ATOM 1594 N N . GLU A 1 209 ? -24.647 -1.129 25.116 1.00 74.38 209 GLU A N 1
ATOM 1595 C CA . GLU A 1 209 ? -24.179 -0.255 24.043 1.00 74.38 209 GLU A CA 1
ATOM 1596 C C . GLU A 1 209 ? -22.644 -0.195 23.987 1.00 74.38 209 GLU A C 1
ATOM 1598 O O . GLU A 1 209 ? -22.043 -0.272 22.909 1.00 74.38 209 GLU A O 1
ATOM 1603 N N . VAL A 1 210 ? -21.975 -0.080 25.137 1.00 72.75 210 VAL A N 1
ATOM 1604 C CA . VAL A 1 210 ? -20.508 -0.032 25.215 1.00 72.75 210 VAL A CA 1
ATOM 1605 C C . VAL A 1 210 ? -19.889 -1.355 24.763 1.00 72.75 210 VAL A C 1
ATOM 1607 O O . VAL A 1 210 ? -18.927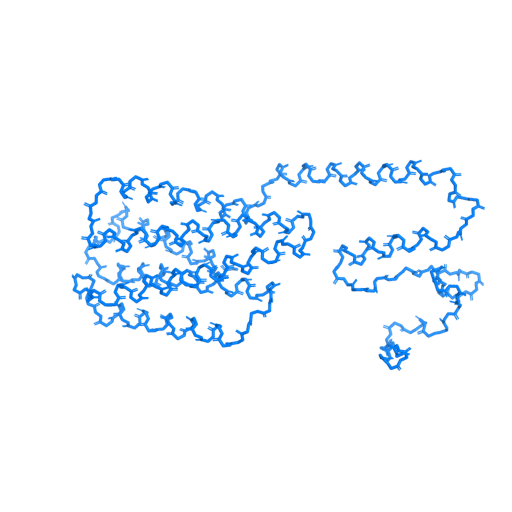 -1.346 23.991 1.00 72.75 210 VAL A O 1
ATOM 1610 N N . VAL A 1 211 ? -20.448 -2.490 25.186 1.00 71.31 211 VAL A N 1
ATOM 1611 C CA . VAL A 1 211 ? -19.987 -3.829 24.794 1.00 71.31 211 VAL A CA 1
ATOM 1612 C C . VAL A 1 211 ? -20.281 -4.094 23.316 1.00 71.31 211 VAL A C 1
ATOM 1614 O O . VAL A 1 211 ? -19.399 -4.578 22.605 1.00 71.31 211 VAL A O 1
ATOM 1617 N N . GLY A 1 212 ? -21.459 -3.710 22.816 1.00 70.44 212 GLY A N 1
ATOM 1618 C CA . GLY A 1 212 ? -21.819 -3.815 21.399 1.00 70.44 212 GLY A CA 1
ATOM 1619 C C . GLY A 1 212 ? -20.874 -3.010 20.511 1.00 70.44 212 GLY A C 1
ATOM 1620 O O . GLY A 1 212 ? -20.340 -3.526 19.528 1.00 70.44 212 GLY A O 1
ATOM 1621 N N . ASN A 1 213 ? -20.554 -1.782 20.924 1.00 64.06 213 ASN A N 1
ATOM 1622 C CA . ASN A 1 213 ? -19.582 -0.930 20.244 1.00 64.06 213 ASN A CA 1
ATOM 1623 C C . ASN A 1 213 ? -18.143 -1.467 20.320 1.00 64.06 213 ASN A C 1
ATOM 1625 O O . ASN A 1 213 ? -17.377 -1.290 19.372 1.00 64.06 213 ASN A O 1
ATOM 1629 N N . ALA A 1 214 ? -17.753 -2.097 21.430 1.00 59.62 214 ALA A N 1
ATOM 1630 C CA . ALA A 1 214 ? -16.412 -2.653 21.604 1.00 59.62 214 ALA A CA 1
ATOM 1631 C C . ALA A 1 214 ? -16.202 -3.948 20.804 1.00 59.62 214 ALA A C 1
ATOM 1633 O O . ALA A 1 214 ? -15.112 -4.177 20.279 1.00 59.62 214 ALA A O 1
ATOM 1634 N N . LEU A 1 215 ? -17.241 -4.777 20.699 1.00 63.66 215 LEU A N 1
ATOM 1635 C CA . LEU A 1 215 ? -17.208 -6.060 19.997 1.00 63.66 215 LEU A CA 1
ATOM 1636 C C . LEU A 1 215 ? -17.661 -5.955 18.530 1.00 63.66 215 LEU A C 1
ATOM 1638 O O . LEU A 1 215 ? -17.503 -6.912 17.776 1.00 63.66 215 LEU A O 1
ATOM 1642 N N . GLY A 1 216 ? -18.196 -4.803 18.110 1.00 54.72 216 GLY A N 1
ATOM 1643 C CA . GLY A 1 216 ? -18.696 -4.580 16.751 1.00 54.72 216 GLY A CA 1
ATOM 1644 C C . GLY A 1 216 ? -19.958 -5.383 16.428 1.00 54.72 216 GLY A C 1
ATOM 1645 O O . GLY A 1 216 ? -20.212 -5.680 15.262 1.00 54.72 216 GLY A O 1
ATOM 1646 N N . VAL A 1 217 ? -20.730 -5.763 17.449 1.00 61.78 217 VAL A N 1
ATOM 1647 C CA . VAL A 1 217 ? -21.946 -6.571 17.305 1.00 61.78 217 VAL A CA 1
ATOM 1648 C C . VAL A 1 217 ? -23.149 -5.657 17.540 1.00 61.78 217 VAL A C 1
ATOM 1650 O O . VAL A 1 217 ? -23.206 -5.010 18.585 1.00 61.78 217 VAL A O 1
ATOM 1653 N N . PRO A 1 218 ? -24.121 -5.589 16.612 1.00 50.44 218 PRO A N 1
ATOM 1654 C CA . PRO A 1 218 ? -25.207 -4.607 16.674 1.00 50.44 218 PRO A CA 1
ATOM 1655 C C . PRO A 1 218 ? -26.181 -4.804 17.845 1.00 50.44 218 PRO A C 1
ATOM 1657 O O . PRO A 1 218 ? -26.972 -3.911 18.105 1.00 50.44 218 PRO A O 1
ATOM 1660 N N . ASN A 1 219 ? -26.130 -5.942 18.548 1.00 62.97 219 ASN A N 1
ATOM 1661 C CA . ASN A 1 219 ? -27.033 -6.284 19.649 1.00 62.97 219 ASN A CA 1
ATOM 1662 C C . ASN A 1 219 ? -26.292 -7.075 20.741 1.00 62.97 219 ASN A C 1
ATOM 1664 O O . ASN A 1 219 ? -26.524 -8.274 20.907 1.00 62.97 219 ASN A O 1
ATOM 1668 N N . ALA A 1 220 ? -25.371 -6.438 21.465 1.00 65.00 220 ALA A N 1
ATOM 1669 C CA . ALA A 1 220 ? -24.852 -7.032 22.696 1.00 65.00 220 ALA A CA 1
ATOM 1670 C C . ALA A 1 220 ? -25.901 -6.880 23.803 1.00 65.00 220 ALA A C 1
ATOM 1672 O O . ALA A 1 220 ? -26.441 -5.794 23.979 1.00 65.00 220 ALA A O 1
ATOM 1673 N N . ARG A 1 221 ? -26.204 -7.968 24.519 1.00 72.56 221 ARG A N 1
ATOM 1674 C CA . ARG A 1 221 ? -27.152 -7.964 25.640 1.00 72.56 221 ARG A CA 1
ATOM 1675 C C . ARG A 1 221 ? -26.520 -8.565 26.885 1.00 72.56 221 ARG A C 1
ATOM 1677 O O . ARG A 1 221 ? -25.757 -9.526 26.786 1.00 72.56 221 ARG A O 1
ATOM 1684 N N . VAL A 1 222 ? -26.848 -8.003 28.039 1.00 69.81 222 VAL A N 1
ATOM 1685 C CA . VAL A 1 222 ? -26.426 -8.463 29.356 1.00 69.81 222 VAL A CA 1
ATOM 1686 C C . VAL A 1 222 ? -27.627 -9.131 30.012 1.00 69.81 222 VAL A C 1
ATOM 1688 O O . VAL A 1 222 ? -28.705 -8.552 30.144 1.00 69.81 222 VAL A O 1
ATOM 1691 N N . ALA A 1 223 ? -27.436 -10.381 30.416 1.00 73.56 223 ALA A N 1
ATOM 1692 C CA . ALA A 1 223 ? -28.422 -11.134 31.166 1.00 73.56 223 ALA A CA 1
ATOM 1693 C C . ALA A 1 223 ? -27.806 -11.536 32.508 1.00 73.56 223 ALA A C 1
ATOM 1695 O O . ALA A 1 223 ? -26.681 -12.033 32.566 1.00 73.56 223 ALA A O 1
ATOM 1696 N N . LEU A 1 224 ? -28.535 -11.262 33.584 1.00 71.56 224 LEU A N 1
ATOM 1697 C CA . LEU A 1 224 ? -28.176 -11.611 34.948 1.00 71.56 224 LEU A CA 1
ATOM 1698 C C . LEU A 1 224 ? -28.824 -12.946 35.300 1.00 71.56 224 LEU A C 1
ATOM 1700 O O . LEU A 1 224 ? -29.985 -13.184 34.971 1.00 71.56 224 LEU A O 1
ATOM 1704 N N . TRP A 1 225 ? -28.074 -13.814 35.963 1.00 71.00 225 TRP A N 1
ATOM 1705 C CA . TRP A 1 225 ? -28.606 -15.055 36.509 1.00 71.00 225 TRP A CA 1
ATOM 1706 C C . TRP A 1 225 ? -29.237 -14.778 37.878 1.00 71.00 225 TRP A C 1
ATOM 1708 O O . TRP A 1 225 ? -28.564 -14.253 38.763 1.00 71.00 225 TRP A O 1
ATOM 1718 N N . ASP A 1 226 ? -30.518 -15.109 38.036 1.00 73.81 226 ASP A N 1
ATOM 1719 C CA . ASP A 1 226 ? -31.226 -15.089 39.318 1.00 73.81 226 ASP A CA 1
ATOM 1720 C C . ASP A 1 226 ? -31.179 -16.494 39.931 1.00 73.81 226 ASP A C 1
ATOM 1722 O O . ASP A 1 226 ? -31.781 -17.443 39.418 1.00 73.81 226 ASP A O 1
ATOM 1726 N N . GLU A 1 227 ? -30.424 -16.628 41.020 1.00 71.38 227 GLU A N 1
ATOM 1727 C CA . GLU A 1 227 ? -30.115 -17.907 41.656 1.00 71.38 227 GLU A CA 1
ATOM 1728 C C . GLU A 1 227 ? -31.300 -18.478 42.450 1.00 71.38 227 GLU A C 1
ATOM 1730 O O . GLU A 1 227 ? -31.478 -19.699 42.478 1.00 71.38 227 GLU A O 1
ATOM 1735 N N . GLU A 1 228 ? -32.151 -17.615 43.025 1.00 70.00 228 GLU A N 1
ATOM 1736 C CA . GLU A 1 228 ? -33.348 -18.032 43.771 1.00 70.00 228 GLU A CA 1
ATOM 1737 C C . GLU A 1 228 ? -34.411 -18.608 42.846 1.00 70.00 228 GLU A C 1
ATOM 1739 O O . GLU A 1 228 ? -35.139 -19.534 43.211 1.00 70.00 228 GLU A O 1
ATOM 1744 N N . ARG A 1 229 ? -34.505 -18.051 41.640 1.00 63.59 229 ARG A N 1
ATOM 1745 C CA . ARG A 1 229 ? -35.553 -18.418 40.699 1.00 63.59 229 ARG A CA 1
ATOM 1746 C C . ARG A 1 229 ? -35.064 -19.304 39.546 1.00 63.59 229 ARG A C 1
ATOM 1748 O O . ARG A 1 229 ? -35.880 -19.891 38.848 1.00 63.59 229 ARG A O 1
ATOM 1755 N N . GLN A 1 230 ? -33.750 -19.500 39.404 1.00 72.25 230 GLN A N 1
ATOM 1756 C CA . GLN A 1 230 ? -33.124 -20.313 38.350 1.00 72.25 230 GLN A CA 1
ATOM 1757 C C . GLN A 1 230 ? -33.483 -19.820 36.936 1.00 72.25 230 GLN A C 1
ATOM 1759 O O . GLN A 1 230 ? -33.840 -20.606 36.054 1.00 72.25 230 GLN A O 1
ATOM 1764 N N . HIS A 1 231 ? -33.409 -18.506 36.708 1.00 69.25 231 HIS A N 1
ATOM 1765 C CA . HIS A 1 231 ? -33.680 -17.919 35.393 1.00 69.25 231 HIS A CA 1
ATOM 1766 C C . HIS A 1 231 ? -32.662 -16.845 35.013 1.00 69.25 231 HIS A C 1
ATOM 1768 O O . HIS A 1 231 ? -32.103 -16.162 35.869 1.00 69.25 231 HIS A O 1
ATOM 1774 N N . LEU A 1 232 ? -32.500 -16.635 33.705 1.00 62.91 232 LEU A N 1
ATOM 1775 C CA . LEU A 1 232 ? -31.848 -15.443 33.173 1.00 62.91 232 LEU A CA 1
ATOM 1776 C C . LEU A 1 232 ? -32.846 -14.289 33.074 1.00 62.91 232 LEU A C 1
ATOM 1778 O O . LEU A 1 232 ? -33.889 -14.396 32.429 1.00 62.91 232 LEU A O 1
ATOM 1782 N N . TYR A 1 233 ? -32.482 -13.168 33.680 1.00 64.38 233 TYR A N 1
ATOM 1783 C CA . TYR A 1 233 ? -33.205 -11.908 33.637 1.00 64.38 233 TYR A CA 1
ATOM 1784 C C . TYR A 1 233 ? -32.394 -10.880 32.844 1.00 64.38 233 TYR A C 1
ATOM 1786 O O . TYR A 1 233 ? -31.225 -10.641 33.140 1.00 64.38 233 TYR A O 1
ATOM 1794 N N . SER A 1 234 ? -33.002 -10.261 31.829 1.00 65.12 234 SER A N 1
ATOM 1795 C CA . SER A 1 234 ? -32.410 -9.124 31.112 1.00 65.12 234 SER A CA 1
ATOM 1796 C C . SER A 1 234 ? -33.091 -7.834 31.585 1.00 65.12 234 SER A C 1
ATOM 1798 O O . SER A 1 234 ? -34.270 -7.629 31.277 1.00 65.12 234 SER A O 1
ATOM 1800 N N . PRO A 1 235 ? -32.383 -6.961 32.326 1.00 61.31 235 PRO A N 1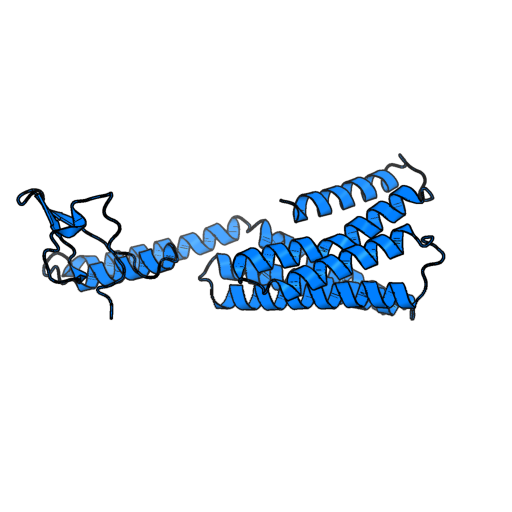
ATOM 1801 C CA . PRO A 1 235 ? -32.964 -5.741 32.893 1.00 61.31 235 PRO A CA 1
ATOM 1802 C C . PRO A 1 235 ? -33.481 -4.746 31.844 1.00 61.31 235 PRO A C 1
ATOM 1804 O O . PRO A 1 235 ? -34.392 -3.974 32.126 1.00 61.31 235 PRO A O 1
ATOM 1807 N N . THR A 1 236 ? -32.932 -4.771 30.628 1.00 58.38 236 THR A N 1
ATOM 1808 C CA . THR A 1 236 ? -33.268 -3.857 29.524 1.00 58.38 236 THR A CA 1
ATOM 1809 C C . THR A 1 236 ? -34.558 -4.207 28.783 1.00 58.38 236 THR A C 1
ATOM 1811 O O . THR A 1 236 ? -35.133 -3.345 28.123 1.00 58.38 236 THR A O 1
ATOM 1814 N N . LEU A 1 237 ? -35.040 -5.449 28.876 1.00 55.19 237 LEU A N 1
ATOM 1815 C CA . LEU A 1 237 ? -36.248 -5.912 28.179 1.00 55.19 237 LEU A CA 1
ATOM 1816 C C . LEU A 1 237 ? -37.513 -5.892 29.043 1.00 55.19 237 LEU A C 1
ATOM 1818 O O . LEU A 1 237 ? -38.592 -6.159 28.521 1.00 55.19 237 LEU A O 1
ATOM 1822 N N . GLY A 1 238 ? -37.401 -5.600 30.343 1.00 46.22 238 GLY A N 1
ATOM 1823 C CA . GLY A 1 238 ? -38.555 -5.547 31.247 1.00 46.22 238 GLY A CA 1
ATOM 1824 C C . GLY A 1 238 ? -39.396 -6.832 31.261 1.00 46.22 238 GLY A C 1
ATOM 1825 O O . GLY A 1 238 ? -40.597 -6.775 31.514 1.00 46.22 238 GLY A O 1
ATOM 1826 N N . GLY A 1 239 ? -38.800 -7.988 30.949 1.00 46.47 239 GLY A N 1
ATOM 1827 C CA . GLY A 1 239 ? -39.544 -9.226 30.746 1.00 46.47 239 GLY A CA 1
ATOM 1828 C C . GLY A 1 239 ? -38.691 -10.480 30.889 1.00 46.47 239 GLY A C 1
ATOM 1829 O O . GLY A 1 239 ? -37.573 -10.566 30.382 1.00 46.47 239 GLY A O 1
ATOM 1830 N N . ILE A 1 240 ? -39.256 -11.470 31.581 1.00 44.47 240 ILE A N 1
ATOM 1831 C CA . ILE A 1 240 ? -38.744 -12.838 31.671 1.00 44.47 240 ILE A CA 1
ATOM 1832 C C . ILE A 1 240 ? -38.927 -13.470 30.287 1.00 44.47 240 ILE A C 1
ATOM 1834 O O . ILE A 1 240 ? -40.057 -13.750 29.892 1.00 44.47 240 ILE A O 1
ATOM 1838 N N . HIS A 1 241 ? -37.841 -13.677 29.540 1.00 45.06 241 HIS A N 1
ATOM 1839 C CA . HIS A 1 241 ? -37.900 -14.405 28.272 1.00 45.06 241 HIS A CA 1
ATOM 1840 C C . HIS A 1 241 ? -37.501 -15.870 28.518 1.00 45.06 241 HIS A C 1
ATOM 1842 O O . HIS A 1 241 ? -36.324 -16.141 28.764 1.00 45.06 241 HIS A O 1
ATOM 1848 N N . PRO A 1 242 ? -38.444 -16.829 28.458 1.00 45.34 242 PRO A N 1
ATOM 1849 C CA . PRO A 1 242 ? -38.164 -18.237 28.756 1.00 45.34 242 PRO A CA 1
ATOM 1850 C C . PRO A 1 242 ? -37.220 -18.914 27.742 1.00 45.34 242 PRO A C 1
ATOM 1852 O O . PRO A 1 242 ? -36.682 -19.981 28.023 1.00 45.34 242 PRO A O 1
ATOM 1855 N N . ASP A 1 243 ? -36.955 -18.281 26.596 1.00 46.72 243 ASP A N 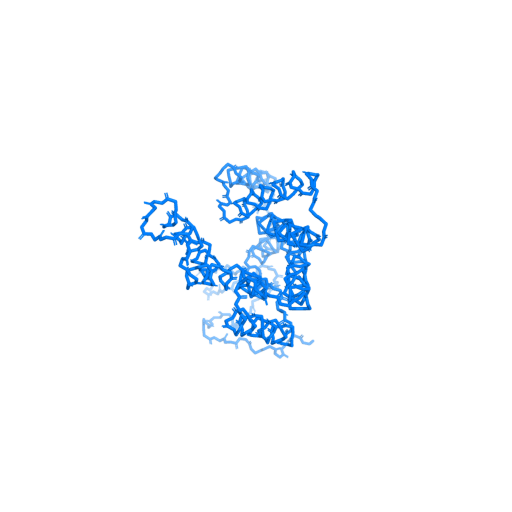1
ATOM 1856 C CA . ASP A 1 243 ? -36.206 -18.883 25.485 1.00 46.72 243 ASP A CA 1
ATOM 1857 C C . ASP A 1 243 ? -34.679 -18.689 25.552 1.00 46.72 243 ASP A C 1
ATOM 1859 O O . ASP A 1 243 ? -33.960 -19.189 24.693 1.00 46.72 243 ASP A O 1
ATOM 1863 N N . ILE A 1 244 ? -34.147 -18.002 26.572 1.00 47.78 244 ILE A N 1
ATOM 1864 C CA . ILE A 1 244 ? -32.686 -17.818 26.736 1.00 47.78 244 ILE A CA 1
ATOM 1865 C C . ILE A 1 244 ? -32.040 -19.029 27.448 1.00 47.78 244 ILE A C 1
ATOM 1867 O O . ILE A 1 244 ? -30.821 -19.148 27.526 1.00 47.78 244 ILE A O 1
ATOM 1871 N N . VAL A 1 245 ? -32.843 -19.989 27.922 1.00 44.56 245 VAL A N 1
ATOM 1872 C CA . VAL A 1 245 ? -32.369 -21.146 28.708 1.00 44.56 245 VAL A CA 1
ATOM 1873 C C . VAL A 1 245 ? -31.622 -22.192 27.863 1.00 44.56 245 VAL A C 1
ATOM 1875 O O . VAL A 1 245 ? -31.017 -23.109 28.415 1.00 44.56 245 VAL A O 1
ATOM 1878 N N . ASN A 1 246 ? -31.582 -22.068 26.532 1.00 42.59 246 ASN A N 1
ATOM 1879 C CA . ASN A 1 246 ? -30.860 -23.022 25.696 1.00 42.59 246 ASN A CA 1
ATOM 1880 C C . ASN A 1 246 ? -29.621 -22.387 25.029 1.00 42.59 246 ASN A C 1
ATOM 1882 O O . ASN A 1 246 ? -29.763 -21.677 24.033 1.00 42.59 246 ASN A O 1
ATOM 1886 N N . PRO A 1 247 ? -28.389 -22.695 25.485 1.00 45.53 247 PRO A N 1
ATOM 1887 C CA . PRO A 1 247 ? -27.159 -22.224 24.838 1.00 45.53 247 PRO A CA 1
ATOM 1888 C C . PRO A 1 247 ? -26.967 -22.756 23.401 1.00 45.53 247 PRO A C 1
ATOM 1890 O O . PRO A 1 247 ? -26.010 -22.370 22.733 1.00 45.53 247 PRO A O 1
ATOM 1893 N N . TYR A 1 248 ? -27.882 -23.602 22.905 1.00 40.44 248 TYR A N 1
ATOM 1894 C CA . TYR A 1 248 ? -27.928 -24.100 21.528 1.00 40.44 248 TYR A CA 1
ATOM 1895 C C . TYR A 1 248 ? -29.154 -23.644 20.722 1.00 40.44 248 TYR A C 1
ATOM 1897 O O . TYR A 1 248 ? -29.265 -24.009 19.550 1.00 40.44 248 TYR A O 1
ATOM 1905 N N . SER A 1 249 ? -30.082 -22.855 21.280 1.00 40.03 249 SER A N 1
ATOM 1906 C CA . SER A 1 249 ? -31.193 -22.337 20.476 1.00 40.03 249 SER A CA 1
ATOM 1907 C C . SER A 1 249 ? -30.741 -21.120 19.679 1.00 40.03 249 SER A C 1
ATOM 1909 O O . SER A 1 249 ? -30.649 -20.005 20.189 1.00 40.03 249 SER A O 1
ATOM 1911 N N . THR A 1 250 ? -30.493 -21.324 18.389 1.00 40.72 250 THR A N 1
ATOM 1912 C CA . THR A 1 250 ? -30.516 -20.240 17.410 1.00 40.72 250 THR A CA 1
ATOM 1913 C C . THR A 1 250 ? -31.905 -19.612 17.440 1.00 40.72 250 THR A C 1
ATOM 1915 O O . THR A 1 250 ? -32.859 -20.223 16.956 1.00 40.72 250 THR A O 1
ATOM 1918 N N . VAL A 1 251 ? -32.035 -18.418 18.018 1.00 44.56 251 VAL A N 1
ATOM 1919 C CA . VAL A 1 251 ? -33.268 -17.628 17.934 1.00 44.56 251 VAL A CA 1
ATOM 1920 C C . VAL A 1 251 ? -33.560 -17.398 16.446 1.00 44.56 251 VAL A C 1
ATOM 1922 O O . VAL A 1 251 ? -32.740 -16.780 15.758 1.00 44.56 251 VAL A O 1
ATOM 1925 N N . PRO A 1 252 ? -34.670 -17.917 15.892 1.00 36.72 252 PRO A N 1
ATOM 1926 C CA . PRO A 1 252 ? -35.003 -17.659 14.506 1.00 36.72 252 PRO A CA 1
ATOM 1927 C C . PRO A 1 252 ? -35.365 -16.178 14.361 1.00 36.72 252 PRO A C 1
ATOM 1929 O O . PRO A 1 252 ? -36.271 -15.676 15.019 1.00 36.72 252 PRO A O 1
ATOM 1932 N N . LEU A 1 253 ? -34.670 -15.498 13.448 1.00 40.19 253 LEU A N 1
ATOM 1933 C CA . LEU A 1 253 ? -34.766 -14.074 13.080 1.00 40.19 253 LEU A CA 1
ATOM 1934 C C . LEU A 1 253 ? -36.165 -13.575 12.639 1.00 40.19 253 LEU A C 1
ATOM 1936 O O . LEU A 1 253 ? -36.283 -12.479 12.102 1.00 40.19 253 LEU A O 1
ATOM 1940 N N . ARG A 1 254 ? -37.234 -14.360 12.812 1.00 34.06 254 ARG A N 1
ATOM 1941 C CA . ARG A 1 254 ? -38.575 -14.070 12.282 1.00 34.06 254 ARG A CA 1
ATOM 1942 C C . ARG A 1 254 ? -39.489 -13.259 13.202 1.00 34.06 254 ARG A C 1
ATOM 1944 O O . ARG A 1 254 ? -40.561 -12.884 12.748 1.00 34.06 254 ARG A O 1
ATOM 1951 N N . SER A 1 255 ? -39.091 -12.950 14.434 1.00 35.00 255 SER A N 1
ATOM 1952 C CA . SER A 1 255 ? -39.908 -12.143 15.359 1.00 35.00 255 SER A CA 1
ATOM 1953 C C . SER A 1 255 ? -39.514 -10.659 15.431 1.00 35.00 255 SER A C 1
ATOM 1955 O O . SER A 1 255 ? -39.924 -9.979 16.362 1.00 35.00 255 SER A O 1
ATOM 1957 N N . PHE A 1 256 ? -38.719 -10.155 14.478 1.00 44.09 256 PHE A N 1
ATOM 1958 C CA . PHE A 1 256 ? -38.239 -8.761 14.437 1.00 44.09 256 PHE A CA 1
ATOM 1959 C C . PHE A 1 256 ? -38.727 -7.979 13.202 1.00 44.09 256 PHE A C 1
ATOM 1961 O O . PHE A 1 256 ? -37.984 -7.162 12.657 1.00 44.09 256 PHE A O 1
ATOM 1968 N N . LEU A 1 257 ? -39.953 -8.248 12.743 1.00 36.53 257 LEU A N 1
ATOM 1969 C CA . LEU A 1 257 ? -40.686 -7.299 11.898 1.00 36.53 257 LEU A CA 1
ATOM 1970 C C . LEU A 1 257 ? -41.548 -6.398 12.779 1.00 36.53 257 LEU A C 1
ATOM 1972 O O . LEU A 1 257 ? -42.224 -6.958 13.670 1.00 36.53 257 LEU A O 1
#

Secondary structure (DSSP, 8-state):
-HHHHHHHHHHHHHHHHHTTSS-TT-HHHHHHHHHHHHHTHHHHHHHHHHHH---HHHHHHHHHHHHHHHHHHHHS-GGG--HHHHHHHHHHHHHHHHHHHHHHHHHHHHS-THHHHHHHHHHHHHHHHHHHHHHHHHHTT---HHHHHHHHHHHHHHHHHHHHHHH--HHHHHHHHHHHHHHHHHHHHHHTTTTTT---THHHHHHHHHHHHHHT-TT----EEETTTTEEEBTTTTB--GGGG-TT----GGG--

Sequence (257 aa):
AAFFGLVGAIVLVSWSFDVGLFDENDQKLTTAVQVLLVAIPYPLLRLAGDFTGIPTLARRAAEIALTVSIAGLVAFHPDDLPTWLIVFIVAYFVMTSTYASAQFIHAAVTMRSVSRLRMAFAAAGSLSLASLILIAGIRAFWDTRILLGLSSAFVLASGVSYYIAFAMPLWLKRTIHAHHLQRFLAATVTAAPEVYRDVDGSAFAEIEEVVGNALGVPNARVALWDEERQHLYSPTLGGIHPDIVNPYSTVPLRSFL

Radius of gyration: 26.73 Å; chains: 1; bounding box: 69×43×69 Å